Protein AF-F0Z2I9-F1 (afdb_monomer)

Mean predicted aligned error: 3.27 Å

Solvent-accessible surface area (backbone atoms only — not comparable to full-atom values): 10836 Å² total; per-residue (Å²): 132,75,79,28,68,68,38,42,71,34,33,34,38,42,31,20,16,43,76,52,55,66,43,50,23,60,50,37,29,26,67,70,29,45,29,42,77,42,80,49,48,32,25,73,37,32,51,50,34,48,44,64,23,38,79,25,88,78,44,76,35,72,48,66,46,28,76,78,41,46,80,32,52,31,38,36,45,40,45,48,73,64,38,47,77,54,94,51,64,54,61,38,50,50,52,40,52,52,52,52,49,52,28,21,54,75,37,73,28,75,83,36,41,62,36,43,29,36,42,57,44,30,46,37,36,84,89,39,100,43,35,27,81,40,45,37,56,75,90,66,86,33,26,51,56,57,47,38,54,43,54,49,50,54,29,51,78,69,74,36,52,68,37,50,24,48,83,67,51,78,46,34,95,90,36,36,78,67,27,15,51,35,67,95,36,32,18,65,52,51,20,73,67,27,26,39,47,50,11,52,49,48,45,52,40,52,37,70,76,70,51,87

Sequence (212 aa):
MLLTEKWRDKRVCCMGDSLTQAGVWTQRLSQNLGCRVYSHCKGGLKMREIVDGGVGAEGVLPPLSATVLEGMDLVIFFAGYNDREDTDAASALQYCIDTIYDRLEEAGNLTCRILIVTPHCVGRYSYIDADGYEEYPPGSGRSLKKMADIMEEVAADNSIPVCNLWKTSGINRRTWSVYGAVPGDDMVHCSNQGYELIGDVISGAVVRSFGV

Foldseek 3Di:
DQQAPVQAQAEEEEFEAVQQVVVLLVVLLCVNRNYHYDYQYYHLDALQCSQCWDQHPGGTGHHDALVSVQRHQEYEHEHDPNCQQPPCLLVSLLVSVVSVVVSCVVNVHPNHAYEYEAQAFFQDAQPRPDGQVARVVHPSPTGSVVSLVSNCVSCVVVVHHYLSNNVPLPDYPVCLVPFACDVPHGRRHTNSVNSSSSSVSVSVSCCVVPHD

Nearest PDB structures (foldseek):
  4iyj-assembly1_B  TM=6.518E-01  e=2.290E-08  Bacteroides uniformis ATCC 8492
  4ppy-assembly2_C-2  TM=5.832E-01  e=4.012E-08  Bacteroides fragilis NCTC 9343
  3p94-assembly1_A  TM=6.091E-01  e=1.395E-07  Parabacteroides distasonis ATCC 8503
  7kmm-assembly1_A  TM=5.983E-01  e=2.040E-05  Xanthomonas citri pv. citri str. 306
  8d5d-assembly1_B  TM=4.075E-01  e=2.992E-02  Salmonella enterica subsp. enterica serovar Typhimurium

Radius of gyration: 16.17 Å; Cα contacts (8 Å, |Δi|>4): 453; chains: 1; bounding box: 51×31×44 Å

Structure (mmCIF, N/CA/C/O backbone):
data_AF-F0Z2I9-F1
#
_entry.id   AF-F0Z2I9-F1
#
loop_
_atom_site.group_PDB
_atom_site.id
_atom_site.type_symbol
_atom_site.label_atom_id
_atom_site.label_alt_id
_atom_site.label_comp_id
_atom_site.label_asym_id
_atom_site.label_entity_id
_atom_site.label_seq_id
_atom_site.pdbx_PDB_ins_code
_atom_site.Cartn_x
_atom_site.Cartn_y
_atom_site.Cartn_z
_atom_site.occupancy
_atom_site.B_iso_or_equiv
_atom_site.auth_seq_id
_atom_site.auth_comp_id
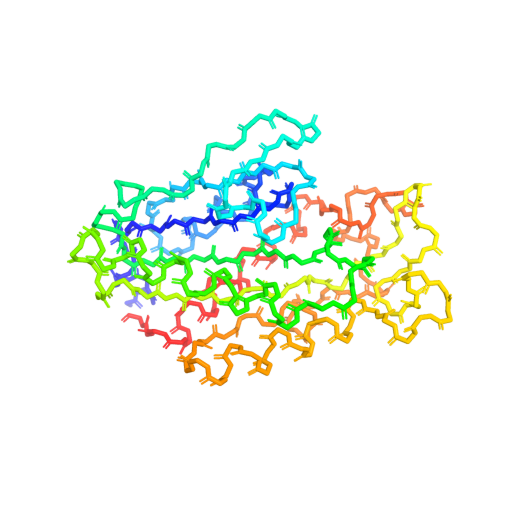_atom_site.auth_asym_id
_atom_site.auth_atom_id
_atom_site.pdbx_PDB_model_num
ATOM 1 N N . MET A 1 1 ? -27.815 -11.169 2.084 1.00 44.44 1 MET A N 1
ATOM 2 C CA . MET A 1 1 ? -27.127 -10.280 3.040 1.00 44.44 1 MET A CA 1
ATOM 3 C C . MET A 1 1 ? -25.782 -9.955 2.415 1.00 44.44 1 MET A C 1
ATOM 5 O O . MET A 1 1 ? -25.039 -10.890 2.140 1.00 44.44 1 MET A O 1
ATOM 9 N N . LEU A 1 2 ? -25.549 -8.709 1.997 1.00 50.00 2 LEU A N 1
ATOM 10 C CA . LEU A 1 2 ? -24.307 -8.341 1.303 1.00 50.00 2 LEU A CA 1
ATOM 11 C C . LEU A 1 2 ? -23.152 -8.381 2.313 1.00 50.00 2 LEU A C 1
ATOM 13 O O . LEU A 1 2 ? -23.296 -7.869 3.417 1.00 50.00 2 LEU A O 1
ATOM 17 N N . LEU A 1 3 ? -22.026 -8.989 1.930 1.00 54.06 3 LEU A N 1
ATOM 18 C CA . LEU A 1 3 ? -20.802 -9.220 2.725 1.00 54.06 3 LEU A CA 1
ATOM 19 C C . LEU A 1 3 ? -20.078 -7.920 3.173 1.00 54.06 3 LEU A C 1
ATOM 21 O O . LEU A 1 3 ? -18.882 -7.937 3.440 1.00 54.06 3 LEU A O 1
ATOM 25 N N . THR A 1 4 ? -20.763 -6.774 3.179 1.00 62.56 4 THR A N 1
ATOM 26 C CA . THR A 1 4 ? -20.170 -5.428 3.210 1.00 62.56 4 THR A CA 1
ATOM 27 C C . THR A 1 4 ? -20.788 -4.506 4.265 1.00 62.56 4 THR A C 1
ATOM 29 O O . THR A 1 4 ? -20.367 -3.360 4.394 1.00 62.56 4 THR A O 1
ATOM 32 N N . GLU A 1 5 ? -21.768 -4.968 5.051 1.00 77.94 5 GLU A N 1
ATOM 33 C CA . GLU A 1 5 ? -22.451 -4.113 6.036 1.00 77.94 5 GLU A CA 1
ATOM 34 C C . GLU A 1 5 ? -21.520 -3.585 7.134 1.00 77.94 5 GLU A C 1
ATOM 36 O O . GLU A 1 5 ? -21.633 -2.414 7.488 1.00 77.94 5 GLU A O 1
ATOM 41 N N . LYS A 1 6 ? -20.549 -4.374 7.616 1.00 89.12 6 LYS A N 1
ATOM 42 C CA . LYS A 1 6 ? -19.587 -3.912 8.633 1.00 89.12 6 LYS A CA 1
ATOM 43 C C . LYS A 1 6 ? -18.710 -2.753 8.185 1.00 89.12 6 LYS A C 1
ATOM 45 O O . LYS A 1 6 ? -18.297 -1.949 9.021 1.00 89.12 6 LYS A O 1
ATOM 50 N N . TRP A 1 7 ? -18.378 -2.712 6.898 1.00 95.50 7 TRP A N 1
ATOM 51 C CA . TRP A 1 7 ? -17.446 -1.736 6.337 1.00 95.50 7 TRP A CA 1
ATOM 52 C C . TRP A 1 7 ? -18.133 -0.490 5.787 1.00 95.50 7 TRP A C 1
ATOM 54 O O . TRP A 1 7 ? -17.463 0.503 5.495 1.00 95.50 7 TRP A O 1
ATOM 64 N N . ARG A 1 8 ? -19.467 -0.505 5.722 1.00 95.69 8 ARG A N 1
ATOM 65 C CA . ARG A 1 8 ? -20.261 0.654 5.334 1.00 95.69 8 ARG A CA 1
ATOM 66 C C . ARG A 1 8 ? -19.981 1.827 6.271 1.00 95.69 8 ARG A C 1
ATOM 68 O O . ARG A 1 8 ? -19.982 1.676 7.489 1.00 95.69 8 ARG A O 1
ATOM 75 N N . ASP A 1 9 ? -19.722 2.991 5.682 1.00 96.31 9 ASP A N 1
ATOM 76 C CA . ASP A 1 9 ? -19.415 4.258 6.355 1.00 96.31 9 ASP A CA 1
ATOM 77 C C . ASP A 1 9 ? -18.149 4.273 7.232 1.00 96.31 9 ASP A C 1
ATOM 79 O O . ASP A 1 9 ? -17.797 5.328 7.768 1.00 96.31 9 ASP A O 1
ATOM 83 N N . LYS A 1 10 ? -17.419 3.153 7.327 1.00 98.00 10 LYS A N 1
ATOM 84 C CA . LYS A 1 10 ? -16.134 3.077 8.031 1.00 98.00 10 LYS A CA 1
ATOM 85 C C . LYS A 1 10 ? -15.106 3.996 7.391 1.00 98.00 10 LYS A C 1
ATOM 87 O O . LYS A 1 10 ? -15.061 4.118 6.168 1.00 98.00 10 LYS A O 1
ATOM 92 N N . ARG A 1 11 ? -14.282 4.647 8.209 1.00 98.69 11 ARG A N 1
ATOM 93 C CA . ARG A 1 11 ? -13.264 5.600 7.753 1.00 98.69 11 ARG A CA 1
ATOM 94 C C . ARG A 1 11 ? -11.950 4.863 7.525 1.00 98.69 11 ARG A C 1
ATOM 96 O O . ARG A 1 11 ? -11.410 4.267 8.454 1.00 98.69 11 ARG A O 1
ATOM 103 N N . VAL A 1 12 ? -11.453 4.881 6.292 1.00 98.75 12 VAL A N 1
ATOM 104 C CA . VAL A 1 12 ? -10.243 4.155 5.888 1.00 98.75 12 VAL A CA 1
ATOM 105 C C . VAL A 1 12 ? -9.186 5.140 5.409 1.00 98.75 12 VAL A C 1
ATOM 107 O O . VAL A 1 12 ? -9.394 5.822 4.408 1.00 98.75 12 VAL A O 1
ATOM 110 N N . CYS A 1 13 ? -8.044 5.190 6.089 1.00 98.81 13 CYS A N 1
ATOM 111 C CA . CYS A 1 13 ? -6.882 5.952 5.648 1.00 98.81 13 CYS A CA 1
ATOM 112 C C . CYS A 1 13 ? -6.044 5.097 4.687 1.00 98.81 13 CYS A C 1
ATOM 114 O O . CYS A 1 13 ? -5.453 4.098 5.092 1.00 98.81 13 CYS A O 1
ATOM 116 N N . CYS A 1 14 ? -6.014 5.463 3.408 1.00 98.88 14 CYS A N 1
ATOM 117 C CA . CYS A 1 14 ? -5.190 4.824 2.386 1.00 98.88 14 CYS A CA 1
ATOM 118 C C . CYS A 1 14 ? -3.891 5.618 2.218 1.00 98.88 14 CYS A C 1
ATOM 120 O O . CYS A 1 14 ? -3.908 6.755 1.738 1.00 98.88 14 CYS A O 1
ATOM 122 N N . MET A 1 15 ? -2.779 5.006 2.614 1.00 98.69 15 MET A N 1
ATOM 123 C CA . MET A 1 15 ? -1.433 5.564 2.549 1.00 98.69 15 MET A CA 1
ATOM 124 C C . MET A 1 15 ? -0.648 4.959 1.387 1.00 98.69 15 MET A C 1
ATOM 126 O O . MET A 1 15 ? -0.794 3.768 1.101 1.00 98.69 15 MET A O 1
ATOM 130 N N . GLY A 1 16 ? 0.190 5.752 0.720 1.00 97.81 16 GLY A N 1
ATOM 131 C CA . GLY A 1 16 ? 1.049 5.216 -0.335 1.00 97.81 16 GLY A CA 1
ATOM 132 C C . GLY A 1 16 ? 1.709 6.244 -1.242 1.00 97.81 16 GLY A C 1
ATOM 133 O O . GLY A 1 16 ? 1.762 7.438 -0.946 1.00 97.81 16 GLY A O 1
ATOM 134 N N . ASP A 1 17 ? 2.183 5.746 -2.377 1.00 96.25 17 ASP A N 1
ATOM 135 C CA . ASP A 1 17 ? 2.888 6.504 -3.406 1.00 96.25 17 ASP A CA 1
ATOM 136 C C . ASP A 1 17 ? 1.954 6.923 -4.567 1.00 96.25 17 ASP A C 1
ATOM 138 O O . ASP A 1 17 ? 0.774 7.237 -4.359 1.00 96.25 17 ASP A O 1
ATOM 142 N N . SER A 1 18 ? 2.475 6.952 -5.800 1.00 96.06 18 SER A N 1
ATOM 143 C CA . SER A 1 18 ? 1.726 7.310 -7.009 1.00 96.06 18 SER A CA 1
ATOM 144 C C . SER A 1 18 ? 0.602 6.322 -7.313 1.00 96.06 18 SER A C 1
ATOM 146 O O . SER A 1 18 ? -0.443 6.736 -7.815 1.00 96.06 18 SER A O 1
ATOM 148 N N . LEU A 1 19 ? 0.754 5.043 -6.948 1.00 97.44 19 LEU A N 1
ATOM 149 C CA . LEU A 1 19 ? -0.285 4.027 -7.137 1.00 97.44 19 LEU A CA 1
ATOM 150 C C . LEU A 1 19 ? -1.534 4.360 -6.314 1.00 97.44 19 LEU A C 1
ATOM 152 O O . LEU A 1 19 ? -2.659 4.168 -6.775 1.00 97.44 19 LEU A O 1
ATOM 156 N N . THR A 1 20 ? -1.349 4.894 -5.105 1.00 98.44 20 THR A N 1
ATOM 157 C CA . THR A 1 20 ? -2.442 5.376 -4.247 1.00 98.44 20 THR A CA 1
ATOM 158 C C . THR A 1 20 ? -2.954 6.739 -4.684 1.00 98.44 20 THR A C 1
ATOM 160 O O . THR A 1 20 ? -4.169 6.948 -4.708 1.00 98.44 20 THR A O 1
ATOM 163 N N . GLN A 1 21 ? -2.063 7.639 -5.105 1.00 97.44 21 GLN A N 1
ATOM 164 C CA . GLN A 1 21 ? -2.450 8.964 -5.590 1.00 97.44 21 GLN A CA 1
ATOM 165 C C . GLN A 1 21 ? -3.324 8.913 -6.852 1.00 97.44 21 GLN A C 1
ATOM 167 O O . GLN A 1 21 ? -4.177 9.783 -7.022 1.00 97.44 21 GLN A O 1
ATOM 172 N N . ALA A 1 22 ? -3.177 7.882 -7.693 1.00 97.25 22 ALA A N 1
ATOM 173 C CA . ALA A 1 22 ? -4.024 7.674 -8.869 1.00 97.25 22 ALA A CA 1
ATOM 174 C C . ALA A 1 22 ? -5.528 7.589 -8.535 1.00 97.25 22 ALA A C 1
ATOM 176 O O . ALA A 1 22 ? -6.366 7.858 -9.392 1.00 97.25 22 ALA A O 1
ATOM 177 N N . GLY A 1 23 ? -5.892 7.206 -7.305 1.00 98.06 23 GLY A N 1
ATOM 178 C CA . GLY A 1 23 ? -7.270 7.255 -6.804 1.00 98.06 23 GLY A CA 1
ATOM 179 C C . GLY A 1 23 ? -8.214 6.161 -7.321 1.00 98.06 23 GLY A C 1
ATOM 180 O O . GLY A 1 23 ? -9.325 6.022 -6.815 1.00 98.06 23 GLY A O 1
ATOM 181 N N . VAL A 1 24 ? -7.795 5.351 -8.296 1.00 98.50 24 VAL A N 1
ATOM 182 C CA . VAL A 1 24 ? -8.672 4.353 -8.928 1.00 98.50 24 VAL A CA 1
ATOM 183 C C . VAL A 1 24 ? -8.912 3.145 -8.012 1.00 98.50 24 VAL A C 1
ATOM 185 O O . VAL A 1 24 ? -10.059 2.759 -7.783 1.00 98.50 24 VAL A O 1
ATOM 188 N N . TRP A 1 25 ? -7.861 2.564 -7.417 1.00 98.69 25 TRP A N 1
ATOM 189 C CA . TRP A 1 25 ? -8.032 1.396 -6.540 1.00 98.69 25 TRP A CA 1
ATOM 190 C C . TRP A 1 25 ? -8.731 1.756 -5.223 1.00 98.69 25 TRP A C 1
ATOM 192 O O . TRP A 1 25 ? -9.507 0.959 -4.695 1.00 98.69 25 TRP A O 1
ATOM 202 N N . THR A 1 26 ? -8.503 2.965 -4.704 1.00 98.62 26 THR A N 1
ATOM 203 C CA . THR A 1 26 ? -9.164 3.464 -3.491 1.00 98.62 26 THR A CA 1
ATOM 204 C C . THR A 1 26 ? -10.640 3.760 -3.741 1.00 98.62 26 THR A C 1
ATOM 206 O O . THR A 1 26 ? -11.486 3.443 -2.902 1.00 98.62 26 THR A O 1
ATOM 209 N N . GLN A 1 27 ? -10.986 4.288 -4.919 1.00 98.62 27 GLN A N 1
ATOM 210 C CA . GLN A 1 27 ? -12.379 4.413 -5.341 1.00 98.62 27 GLN A CA 1
ATOM 211 C C . GLN A 1 27 ? -13.044 3.037 -5.444 1.00 98.62 27 GLN A C 1
ATOM 213 O O . GLN A 1 27 ? -14.156 2.856 -4.943 1.00 98.62 27 GLN A O 1
ATOM 218 N N . ARG A 1 28 ? -12.360 2.050 -6.033 1.00 98.38 28 ARG A N 1
ATOM 219 C CA . ARG A 1 28 ? -12.866 0.678 -6.127 1.00 98.38 28 ARG A CA 1
ATOM 220 C C . ARG A 1 28 ? -13.067 0.034 -4.751 1.00 98.38 28 ARG A C 1
ATOM 222 O O . ARG A 1 28 ? -14.109 -0.573 -4.516 1.00 98.38 28 ARG A O 1
ATOM 229 N N . LEU A 1 29 ? -12.137 0.238 -3.816 1.00 98.44 29 LEU A N 1
ATOM 230 C CA . LEU A 1 29 ? -12.280 -0.167 -2.412 1.00 98.44 29 LEU A CA 1
ATOM 231 C C . LEU A 1 29 ? -13.548 0.431 -1.782 1.00 98.44 29 LEU A C 1
ATOM 233 O O . LEU A 1 29 ? -14.340 -0.292 -1.177 1.00 98.44 29 LEU A O 1
ATOM 237 N N . SER A 1 30 ? -13.760 1.740 -1.951 1.00 98.00 30 SER A N 1
ATOM 238 C CA . SER A 1 30 ? -14.944 2.435 -1.433 1.00 98.00 30 SER A CA 1
ATOM 239 C C . SER A 1 30 ? -16.242 1.885 -2.030 1.00 98.00 30 SER A C 1
ATOM 241 O O . SER A 1 30 ? -17.196 1.644 -1.294 1.00 98.00 30 SER A O 1
ATOM 243 N N . GLN A 1 31 ? -16.273 1.603 -3.336 1.00 97.56 31 GLN A N 1
ATOM 244 C CA . GLN A 1 31 ? -17.432 0.993 -3.999 1.00 97.56 31 GLN A CA 1
ATOM 245 C C . GLN A 1 31 ? -17.733 -0.410 -3.463 1.00 97.56 31 GLN A C 1
ATOM 247 O O . GLN A 1 31 ? -18.890 -0.731 -3.190 1.00 97.56 31 GLN A O 1
ATOM 252 N N . ASN A 1 32 ? -16.698 -1.233 -3.292 1.00 96.44 32 ASN A N 1
ATOM 253 C CA . ASN A 1 32 ? -16.843 -2.612 -2.843 1.00 96.44 32 ASN A CA 1
ATOM 254 C C . ASN A 1 32 ? -17.287 -2.700 -1.382 1.00 96.44 32 ASN A C 1
ATOM 256 O O . ASN A 1 32 ? -18.130 -3.526 -1.047 1.00 96.44 32 ASN A O 1
ATOM 260 N N . LEU A 1 33 ? -16.723 -1.865 -0.509 1.00 96.50 33 LEU A N 1
ATOM 261 C CA . LEU A 1 33 ? -16.934 -1.959 0.936 1.00 96.50 33 LEU A CA 1
ATOM 262 C C . LEU A 1 33 ? -17.954 -0.951 1.482 1.00 96.50 33 LEU A C 1
ATOM 264 O O . LEU A 1 33 ? -18.388 -1.079 2.623 1.00 96.50 33 LEU A O 1
ATOM 268 N N . GLY A 1 34 ? -18.339 0.057 0.697 1.00 96.38 34 GLY A N 1
ATOM 269 C CA . GLY A 1 34 ? -19.172 1.170 1.157 1.00 96.38 34 GLY A CA 1
ATOM 270 C C . GLY A 1 34 ? -18.477 2.078 2.178 1.00 96.38 34 GLY A C 1
ATOM 271 O O . GLY A 1 34 ? -19.162 2.798 2.904 1.00 96.38 34 GLY A O 1
ATOM 272 N N . CYS A 1 35 ? -17.147 2.021 2.276 1.00 97.69 35 CYS A N 1
ATOM 273 C CA . CYS A 1 35 ? -16.358 2.791 3.232 1.00 97.69 35 CYS A CA 1
ATOM 274 C C . CYS A 1 35 ? -16.045 4.207 2.716 1.00 97.69 35 CYS A C 1
ATOM 276 O O . CYS A 1 35 ? -16.143 4.499 1.520 1.00 97.69 35 CYS A O 1
ATOM 278 N N . ARG A 1 36 ? -15.639 5.096 3.624 1.00 98.38 36 ARG A N 1
ATOM 279 C CA . ARG A 1 36 ? -15.183 6.459 3.327 1.00 98.38 36 ARG A CA 1
ATOM 280 C C . ARG A 1 36 ? -13.663 6.481 3.313 1.00 98.38 36 ARG A C 1
ATOM 282 O O . ARG A 1 36 ? -13.038 6.269 4.350 1.00 98.38 36 ARG A O 1
ATOM 289 N N . VAL A 1 37 ? -13.078 6.754 2.152 1.00 98.50 37 VAL A N 1
ATOM 290 C CA . VAL A 1 37 ? -11.622 6.807 2.005 1.00 98.50 37 VAL A CA 1
ATOM 291 C C . VAL A 1 37 ? -11.089 8.203 2.317 1.00 98.50 37 VAL A C 1
ATOM 293 O O . VAL A 1 37 ? -11.610 9.204 1.831 1.00 98.50 37 VAL A O 1
ATOM 296 N N . TYR A 1 38 ? -10.017 8.239 3.101 1.00 98.31 38 TYR A N 1
ATOM 297 C CA . TYR A 1 38 ? -9.113 9.368 3.258 1.00 98.31 38 TYR A CA 1
ATOM 298 C C . TYR A 1 38 ? -7.756 8.995 2.653 1.00 98.31 38 TYR A C 1
ATOM 300 O O . TYR A 1 38 ? -7.234 7.923 2.945 1.00 98.31 38 TYR A O 1
ATOM 308 N N . SER A 1 39 ? -7.180 9.855 1.817 1.00 97.44 39 SER A N 1
ATOM 309 C CA . SER A 1 39 ? -5.903 9.584 1.147 1.00 97.44 39 SER A CA 1
ATOM 310 C C . SER A 1 39 ? -4.761 10.352 1.808 1.00 97.44 39 SER A C 1
ATOM 312 O O . SER A 1 39 ? -4.814 11.575 1.906 1.00 97.44 39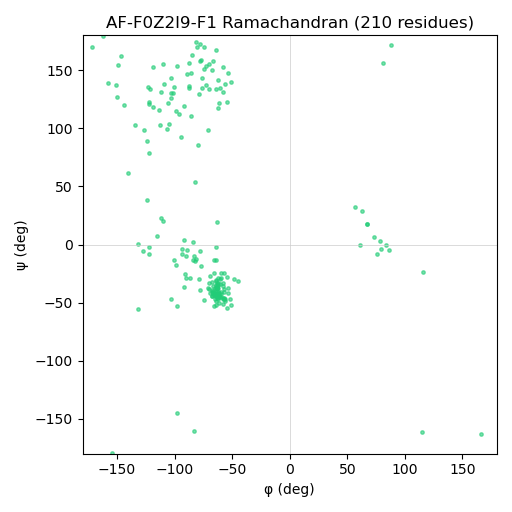 SER A O 1
ATOM 314 N N . HIS A 1 40 ? -3.709 9.637 2.207 1.00 98.19 40 HIS A N 1
ATOM 315 C CA . HIS A 1 40 ? -2.446 10.193 2.705 1.00 98.19 40 HIS A CA 1
ATOM 316 C C . HIS A 1 40 ? -1.304 9.675 1.827 1.00 98.19 40 HIS A C 1
ATOM 318 O O . HIS A 1 40 ? -0.642 8.687 2.134 1.00 98.19 40 HIS A O 1
ATOM 324 N N . CYS A 1 41 ? -1.149 10.275 0.649 1.00 97.62 41 CYS A N 1
ATOM 325 C CA . CYS A 1 41 ? -0.279 9.736 -0.390 1.00 97.62 41 CYS A CA 1
ATOM 326 C C . CYS A 1 41 ? 0.333 10.817 -1.273 1.00 97.62 41 CYS A C 1
ATOM 328 O O . CYS A 1 41 ? -0.251 11.890 -1.472 1.00 97.62 41 CYS A O 1
ATOM 330 N N . LYS A 1 42 ? 1.489 10.500 -1.858 1.00 97.19 42 LYS A N 1
ATOM 331 C CA . LYS A 1 42 ? 2.145 11.358 -2.843 1.00 97.19 42 LYS A CA 1
ATOM 332 C C . LYS A 1 42 ? 3.116 10.570 -3.723 1.00 97.19 42 LYS A C 1
ATOM 334 O O . LYS A 1 42 ? 3.853 9.714 -3.247 1.00 97.19 42 LYS A O 1
ATOM 339 N N . GLY A 1 43 ? 3.110 10.874 -5.015 1.00 95.12 43 GLY A N 1
ATOM 340 C CA . GLY A 1 43 ? 3.850 10.176 -6.052 1.00 95.12 43 GLY A CA 1
ATOM 341 C C . GLY A 1 43 ? 5.357 10.270 -5.880 1.00 95.12 43 GLY A C 1
ATOM 342 O O . GLY A 1 43 ? 5.899 11.352 -5.662 1.00 95.12 43 GLY A O 1
ATOM 343 N N . GLY A 1 44 ? 6.025 9.125 -6.017 1.00 92.25 44 GLY A N 1
ATOM 344 C CA . GLY A 1 44 ? 7.482 9.006 -5.934 1.00 92.25 44 GLY A CA 1
ATOM 345 C C . GLY A 1 44 ? 8.050 8.881 -4.519 1.00 92.25 44 GLY A C 1
ATOM 346 O O . GLY A 1 44 ? 9.262 8.753 -4.393 1.00 92.25 44 GLY A O 1
ATOM 347 N N . LEU A 1 45 ? 7.213 8.895 -3.475 1.00 96.00 45 LEU A N 1
ATOM 348 C CA . LEU A 1 45 ? 7.682 8.728 -2.100 1.00 96.00 45 LEU A CA 1
ATOM 349 C C . LEU A 1 45 ? 8.018 7.269 -1.773 1.00 96.00 45 LEU A C 1
ATOM 351 O O . LEU A 1 45 ? 7.328 6.339 -2.204 1.00 96.00 45 LEU A O 1
ATOM 355 N N . LYS A 1 46 ? 9.069 7.091 -0.978 1.00 96.44 46 LYS A N 1
ATOM 356 C CA . LYS A 1 46 ? 9.447 5.845 -0.300 1.00 96.44 46 LYS A CA 1
ATOM 357 C C . LYS A 1 46 ? 8.629 5.631 0.973 1.00 96.44 46 LYS A C 1
ATOM 359 O O . LYS A 1 46 ? 7.955 6.549 1.440 1.00 96.44 46 LYS A O 1
ATOM 364 N N . MET A 1 47 ? 8.719 4.442 1.575 1.00 97.69 47 MET A N 1
ATOM 365 C CA . MET A 1 47 ? 7.948 4.088 2.778 1.00 97.69 47 MET A CA 1
ATOM 366 C C . MET A 1 47 ? 8.068 5.135 3.896 1.00 97.69 47 MET A C 1
ATOM 368 O O . MET A 1 47 ? 7.052 5.636 4.374 1.00 97.69 47 MET A O 1
ATOM 372 N N . ARG A 1 48 ? 9.298 5.508 4.281 1.00 97.56 48 ARG A N 1
ATOM 373 C CA . ARG A 1 48 ? 9.531 6.463 5.381 1.00 97.56 48 ARG A CA 1
ATOM 374 C C . ARG A 1 48 ? 8.978 7.852 5.074 1.00 97.56 48 ARG A C 1
ATOM 376 O O . ARG A 1 48 ? 8.347 8.464 5.922 1.00 97.56 48 ARG A O 1
ATOM 383 N N . GLU A 1 49 ? 9.132 8.317 3.839 1.00 97.56 49 GLU A N 1
ATOM 384 C CA . GLU A 1 49 ? 8.633 9.631 3.418 1.00 97.56 49 GLU A CA 1
ATOM 385 C C . GLU A 1 49 ? 7.098 9.709 3.445 1.00 97.56 49 GLU A C 1
ATOM 387 O O . GLU A 1 49 ? 6.535 10.791 3.599 1.00 97.56 49 GLU A O 1
ATOM 392 N N . ILE A 1 50 ? 6.397 8.574 3.331 1.00 98.19 50 ILE A N 1
ATOM 393 C CA . ILE A 1 50 ? 4.937 8.538 3.478 1.00 98.19 50 ILE A CA 1
ATOM 394 C C . ILE A 1 50 ? 4.525 8.872 4.920 1.00 98.19 50 ILE A C 1
ATOM 396 O O . ILE A 1 50 ? 3.508 9.539 5.113 1.00 98.19 50 ILE A O 1
ATOM 400 N N . VAL A 1 51 ? 5.293 8.457 5.934 1.00 98.50 51 VAL A N 1
ATOM 401 C CA . VAL A 1 51 ? 4.973 8.736 7.348 1.00 98.50 51 VAL A CA 1
ATOM 402 C C . VAL A 1 51 ? 5.623 10.022 7.867 1.00 98.50 51 VAL A C 1
ATOM 404 O O . VAL A 1 51 ? 4.969 10.779 8.581 1.00 98.50 51 VAL A O 1
ATOM 407 N N . ASP A 1 52 ? 6.846 10.334 7.441 1.00 98.12 52 ASP A N 1
ATOM 408 C CA . ASP A 1 52 ? 7.589 11.532 7.859 1.00 98.12 52 ASP A CA 1
ATOM 409 C C . ASP A 1 52 ? 7.194 12.783 7.070 1.00 98.12 52 ASP A C 1
ATOM 411 O O . ASP A 1 52 ? 7.508 13.905 7.464 1.00 98.12 52 ASP A O 1
ATOM 415 N N . GLY A 1 53 ? 6.486 12.601 5.956 1.00 97.00 53 GLY A N 1
ATOM 416 C CA . GLY A 1 53 ? 6.283 13.643 4.966 1.00 97.00 53 GLY A CA 1
ATOM 417 C C . GLY A 1 53 ? 7.491 13.769 4.041 1.00 97.00 53 GLY A C 1
ATOM 418 O O . GLY A 1 53 ? 8.618 13.392 4.359 1.00 97.00 53 GLY A O 1
ATOM 419 N N . GLY A 1 54 ? 7.253 14.308 2.853 1.00 94.25 54 GLY A N 1
ATOM 420 C CA . GLY A 1 54 ? 8.268 14.354 1.813 1.00 94.25 54 GLY A CA 1
ATOM 421 C C . GLY A 1 54 ? 7.850 15.188 0.617 1.00 94.25 54 GLY A C 1
ATOM 422 O O . GLY A 1 54 ? 6.695 15.605 0.483 1.00 94.25 54 GLY A O 1
ATOM 423 N N . VAL A 1 55 ? 8.815 15.434 -0.265 1.00 92.50 55 VAL A N 1
ATOM 424 C CA . VAL A 1 55 ? 8.591 16.116 -1.540 1.00 92.50 55 VAL A CA 1
ATOM 425 C C . VAL A 1 55 ? 8.688 15.073 -2.642 1.00 92.50 55 VAL A C 1
ATOM 427 O O . VAL A 1 55 ? 9.776 14.689 -3.056 1.00 92.50 55 VAL A O 1
ATOM 430 N N . GLY A 1 56 ? 7.531 14.605 -3.095 1.00 82.00 56 GLY A N 1
ATOM 431 C CA . GLY A 1 56 ? 7.432 13.704 -4.231 1.00 82.00 56 GLY A CA 1
ATOM 432 C C . GLY A 1 56 ? 7.496 14.458 -5.557 1.00 82.00 56 GLY A C 1
ATOM 433 O O . GLY A 1 56 ? 7.439 15.691 -5.608 1.00 82.00 56 GLY A O 1
ATOM 434 N N . ALA A 1 57 ? 7.529 13.709 -6.659 1.00 80.06 57 ALA A N 1
ATOM 435 C CA . ALA A 1 57 ? 7.515 14.281 -8.008 1.00 80.06 57 ALA A CA 1
ATOM 436 C C . ALA A 1 57 ? 6.256 15.132 -8.278 1.00 80.06 57 ALA A C 1
ATOM 438 O O . ALA A 1 57 ? 6.278 16.045 -9.099 1.00 80.06 57 ALA A O 1
ATOM 439 N N .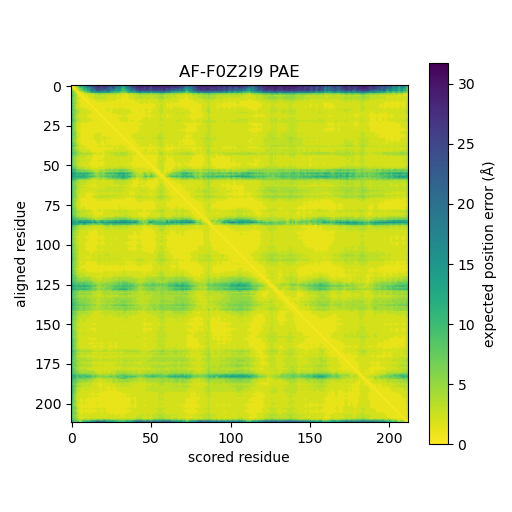 GLU A 1 58 ? 5.167 14.855 -7.554 1.00 78.25 58 GLU A N 1
ATOM 440 C CA . GLU A 1 58 ? 3.852 15.484 -7.730 1.00 78.25 58 GLU A CA 1
ATOM 441 C C . GLU A 1 58 ? 3.448 16.397 -6.554 1.00 78.25 58 GLU A C 1
ATOM 443 O O . GLU A 1 58 ? 2.261 16.636 -6.288 1.00 78.25 58 GLU A O 1
ATOM 448 N N . GLY A 1 59 ? 4.437 16.880 -5.797 1.00 88.50 59 GLY A N 1
ATOM 449 C CA . GLY A 1 59 ? 4.259 17.858 -4.723 1.00 88.50 59 GLY A CA 1
ATOM 450 C C . GLY A 1 59 ? 4.583 17.330 -3.327 1.00 88.50 59 GLY A C 1
ATOM 451 O O . GLY A 1 59 ? 5.279 16.335 -3.159 1.00 88.50 59 GLY A O 1
ATOM 452 N N . VAL A 1 60 ? 4.081 18.030 -2.311 1.00 95.06 60 VAL A N 1
ATOM 453 C CA . VAL A 1 60 ? 4.455 17.807 -0.907 1.00 95.06 60 VAL A CA 1
ATOM 454 C C . VAL A 1 60 ? 3.396 16.975 -0.188 1.00 95.06 60 VAL A C 1
ATOM 456 O O . VAL A 1 60 ? 2.199 17.240 -0.329 1.00 95.06 60 VAL A O 1
ATOM 459 N N . LEU A 1 61 ? 3.839 15.992 0.594 1.00 97.56 61 LEU A N 1
ATOM 460 C CA . LEU A 1 61 ? 3.039 15.303 1.603 1.00 97.56 61 LEU A CA 1
ATOM 461 C C . LEU A 1 61 ? 3.487 15.800 2.985 1.00 97.56 61 LEU A C 1
ATOM 463 O O . LEU A 1 61 ? 4.677 15.694 3.287 1.00 97.56 61 LEU A O 1
ATOM 467 N N . PRO A 1 62 ? 2.599 16.365 3.820 1.00 97.31 62 PRO A N 1
ATOM 468 C CA . PRO A 1 62 ? 2.951 16.646 5.206 1.00 97.31 62 PRO A CA 1
ATOM 469 C C . PRO A 1 62 ? 3.178 15.338 5.989 1.00 97.31 62 PRO A C 1
ATOM 471 O O . PRO A 1 62 ? 2.627 14.305 5.602 1.00 97.31 62 PRO A O 1
ATOM 474 N N . PRO A 1 63 ? 3.927 15.380 7.105 1.00 98.12 63 PRO A N 1
ATOM 475 C CA . PRO A 1 63 ? 4.059 14.236 7.999 1.00 98.12 63 PRO A CA 1
ATOM 476 C C . PRO A 1 63 ? 2.700 13.692 8.439 1.00 98.12 63 PRO A C 1
ATOM 478 O O . PRO A 1 63 ? 1.735 14.447 8.616 1.00 98.12 63 PRO A O 1
ATOM 481 N N . LEU A 1 64 ? 2.630 12.380 8.649 1.00 98.56 64 LEU A N 1
ATOM 482 C CA . LEU A 1 64 ? 1.470 11.733 9.240 1.00 98.56 64 LEU A CA 1
ATOM 483 C C . LEU A 1 64 ? 1.251 12.287 10.651 1.00 98.56 64 LEU A C 1
ATOM 485 O O . LEU A 1 64 ? 2.124 12.199 11.512 1.00 98.56 64 LEU A O 1
ATOM 489 N N . SER A 1 65 ? 0.071 12.848 10.898 1.00 97.75 65 SER A N 1
ATOM 490 C CA . SER A 1 65 ? -0.293 13.410 12.197 1.00 97.75 65 SER A CA 1
ATOM 491 C C . SER A 1 65 ? -1.355 12.566 12.896 1.00 97.75 65 SER A C 1
ATOM 493 O O . SER A 1 65 ? -2.159 11.894 12.247 1.00 97.75 65 SER A O 1
ATOM 495 N N . ALA A 1 66 ? -1.411 12.651 14.227 1.00 98.19 66 ALA A N 1
ATOM 496 C CA . ALA A 1 66 ? -2.460 12.016 15.026 1.00 98.19 66 ALA A CA 1
ATOM 497 C C . ALA A 1 66 ? -3.873 12.417 14.553 1.00 98.19 66 ALA A C 1
ATOM 499 O O . ALA A 1 66 ? -4.764 11.578 14.453 1.00 98.19 66 ALA A O 1
ATOM 500 N N . THR A 1 67 ? -4.066 13.678 14.151 1.00 97.56 67 THR A N 1
ATOM 501 C CA . THR A 1 67 ? -5.348 14.187 13.633 1.00 97.56 67 THR A CA 1
ATOM 502 C C . THR A 1 67 ? -5.812 13.466 12.366 1.00 97.56 67 THR A C 1
ATOM 504 O O . THR A 1 67 ? -7.010 13.269 12.178 1.00 97.56 67 THR A O 1
ATOM 507 N N . VAL A 1 68 ? -4.891 13.037 11.494 1.00 96.81 68 VAL A N 1
ATOM 508 C CA . VAL A 1 68 ? -5.248 12.237 10.309 1.00 96.81 68 VAL A CA 1
ATOM 509 C C . VAL A 1 68 ? -5.835 10.885 10.716 1.00 96.81 68 VAL A C 1
ATOM 511 O O . VAL A 1 68 ? -6.738 10.378 10.049 1.00 96.81 68 VAL A O 1
ATOM 514 N N . LEU A 1 69 ? -5.347 10.306 11.813 1.00 98.44 69 LEU A N 1
ATOM 515 C CA . LEU A 1 69 ? -5.752 8.983 12.283 1.00 98.44 69 LEU A CA 1
ATOM 516 C C . LEU A 1 69 ? -6.893 9.004 13.306 1.00 98.44 69 LEU A C 1
ATOM 518 O O . LEU A 1 69 ? -7.404 7.943 13.677 1.00 98.44 69 LEU A O 1
ATOM 522 N N . GLU A 1 70 ? -7.344 10.186 13.721 1.00 97.88 70 GLU A N 1
ATOM 523 C CA . GLU A 1 70 ? -8.445 10.348 14.663 1.00 97.88 70 GLU A CA 1
ATOM 524 C C . GLU A 1 70 ? -9.754 9.767 14.098 1.00 97.88 70 GLU A C 1
ATOM 526 O O . GLU A 1 70 ? -10.288 10.194 13.065 1.00 97.88 70 GLU A O 1
ATOM 531 N N . GLY A 1 71 ? -10.281 8.751 14.786 1.00 97.06 71 GLY A N 1
ATOM 532 C CA . GLY A 1 71 ? -11.521 8.071 14.411 1.00 97.06 71 GLY A CA 1
ATOM 533 C C . GLY A 1 71 ? -11.449 7.273 13.104 1.00 97.06 71 GLY A C 1
ATOM 534 O O . GLY A 1 71 ? -12.497 6.974 12.531 1.00 97.06 71 GLY A O 1
ATOM 535 N N . MET A 1 72 ? -10.250 6.947 12.608 1.00 98.56 72 MET A N 1
ATOM 536 C CA . MET A 1 72 ? -10.075 5.993 11.508 1.00 98.56 72 MET A CA 1
ATOM 537 C C . MET A 1 72 ? -10.337 4.563 11.991 1.00 98.56 72 MET A C 1
ATOM 539 O O . MET A 1 72 ? -9.869 4.163 13.053 1.00 98.56 72 MET A O 1
ATOM 543 N N . ASP A 1 73 ? -11.043 3.762 11.198 1.00 98.69 73 ASP A N 1
ATOM 544 C CA . ASP A 1 73 ? -11.315 2.352 11.502 1.00 98.69 73 ASP A CA 1
ATOM 545 C C . ASP A 1 73 ? -10.242 1.407 10.928 1.00 98.69 73 ASP A C 1
ATOM 547 O O . ASP A 1 73 ? -10.066 0.286 11.422 1.00 98.69 73 ASP A O 1
ATOM 551 N N . LEU A 1 74 ? -9.557 1.838 9.864 1.00 98.88 74 LEU A N 1
ATOM 552 C CA . LEU A 1 74 ? -8.526 1.075 9.162 1.00 98.88 74 LEU A CA 1
ATOM 553 C C . LEU A 1 74 ? -7.490 2.005 8.515 1.00 98.88 74 LEU A C 1
ATOM 555 O O . LEU A 1 74 ? -7.851 2.972 7.846 1.00 98.88 74 LEU A O 1
ATOM 559 N N . VAL A 1 75 ? -6.216 1.650 8.640 1.00 98.94 75 VAL A N 1
ATOM 560 C CA . VAL A 1 75 ? -5.107 2.141 7.821 1.00 98.94 75 VAL A CA 1
ATOM 561 C C . VAL A 1 75 ? -4.727 1.060 6.811 1.00 98.94 75 VAL A C 1
ATOM 563 O O . VAL A 1 75 ? -4.524 -0.096 7.178 1.00 98.94 75 VAL A O 1
ATOM 566 N N . ILE A 1 76 ? -4.620 1.426 5.536 1.00 98.94 76 ILE A N 1
ATOM 567 C CA . ILE A 1 76 ? -4.064 0.578 4.478 1.00 98.94 76 ILE A CA 1
ATOM 568 C C . ILE A 1 76 ? -2.770 1.230 4.006 1.00 98.94 76 ILE A C 1
ATOM 570 O O . ILE A 1 76 ? -2.811 2.327 3.455 1.00 98.94 76 ILE A O 1
ATOM 574 N N . PHE A 1 77 ? -1.639 0.559 4.211 1.00 98.88 77 PHE A N 1
ATOM 575 C CA . PHE A 1 77 ? -0.321 1.051 3.813 1.00 98.88 77 PHE A CA 1
ATOM 576 C C . PHE A 1 77 ? 0.164 0.300 2.571 1.00 98.88 77 PHE A C 1
ATOM 578 O O . PHE A 1 77 ? 0.564 -0.862 2.666 1.00 98.88 77 PHE A O 1
ATOM 585 N N . PHE A 1 78 ? 0.087 0.947 1.403 1.00 98.75 78 PHE A N 1
ATOM 586 C CA . PHE A 1 78 ? 0.510 0.386 0.118 1.00 98.75 78 PHE A CA 1
ATOM 587 C C . PHE A 1 78 ? 1.736 1.130 -0.415 1.00 98.75 78 PHE A C 1
ATOM 589 O O . PHE A 1 78 ? 1.625 2.247 -0.918 1.00 98.75 78 PHE A O 1
ATOM 596 N N . ALA A 1 79 ? 2.908 0.510 -0.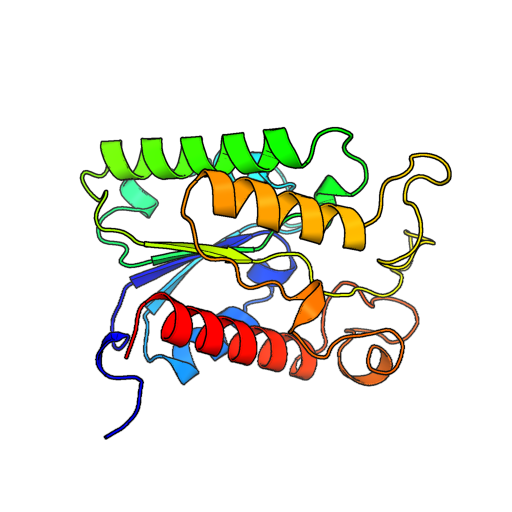274 1.00 97.25 79 ALA A N 1
ATOM 597 C CA . ALA A 1 79 ? 4.195 1.137 -0.562 1.00 97.25 79 ALA A CA 1
ATOM 598 C C . ALA A 1 79 ? 5.272 0.100 -0.934 1.00 97.25 79 ALA A C 1
ATOM 600 O O . ALA A 1 79 ? 5.013 -1.103 -0.964 1.00 97.25 79 ALA A O 1
ATOM 601 N N . GLY A 1 80 ? 6.491 0.580 -1.195 1.00 95.81 80 GLY A N 1
ATOM 602 C CA . GLY A 1 80 ? 7.705 -0.225 -1.349 1.00 95.81 80 GLY A CA 1
ATOM 603 C C . GLY A 1 80 ? 8.332 -0.184 -2.737 1.00 95.81 80 GLY A C 1
ATOM 604 O O . GLY A 1 80 ? 9.537 -0.365 -2.867 1.00 95.81 80 GLY A O 1
ATOM 605 N N . TYR A 1 81 ? 7.575 0.133 -3.791 1.00 95.31 81 TYR A N 1
ATOM 606 C CA . TYR A 1 81 ? 8.149 0.189 -5.140 1.00 95.31 81 TYR A CA 1
ATOM 607 C C . TYR A 1 81 ? 9.336 1.172 -5.242 1.00 95.31 81 TYR A C 1
ATOM 609 O O . TYR A 1 81 ? 10.342 0.893 -5.905 1.00 95.31 81 TYR A O 1
ATOM 617 N N . ASN A 1 82 ? 9.242 2.317 -4.561 1.00 94.31 82 ASN A N 1
ATOM 618 C CA . ASN A 1 82 ? 10.288 3.342 -4.562 1.00 94.31 82 ASN A CA 1
ATOM 619 C C . ASN A 1 82 ? 11.491 2.995 -3.672 1.00 94.31 82 ASN A C 1
ATOM 621 O O . ASN A 1 82 ? 12.580 3.516 -3.897 1.00 94.31 82 ASN A O 1
ATOM 625 N N . ASP A 1 83 ? 11.335 2.056 -2.741 1.00 94.56 83 ASP A N 1
ATOM 626 C CA . ASP A 1 83 ? 12.383 1.564 -1.841 1.00 94.56 83 ASP A CA 1
ATOM 627 C C . ASP A 1 83 ? 13.240 0.466 -2.501 1.00 94.56 83 ASP A C 1
ATOM 629 O O . ASP A 1 83 ? 14.125 -0.108 -1.872 1.00 94.56 83 ASP A O 1
ATOM 633 N N . ARG A 1 84 ? 12.985 0.122 -3.776 1.00 90.38 84 ARG A N 1
ATOM 634 C CA . ARG A 1 84 ? 13.661 -0.978 -4.503 1.00 90.38 84 ARG A CA 1
ATOM 635 C C . ARG A 1 84 ? 15.189 -0.865 -4.508 1.00 90.38 84 ARG A C 1
ATOM 637 O O . ARG A 1 84 ? 15.875 -1.877 -4.582 1.00 90.38 84 ARG A O 1
ATOM 644 N N . GLU A 1 85 ? 15.710 0.358 -4.422 1.00 87.69 85 GLU A N 1
ATOM 645 C CA . GLU A 1 85 ? 17.146 0.654 -4.383 1.00 87.69 85 GLU A CA 1
ATOM 646 C C . GLU A 1 85 ? 17.730 0.668 -2.968 1.00 87.69 85 GLU A C 1
ATOM 648 O O . GLU A 1 85 ? 18.949 0.790 -2.819 1.00 87.69 85 GLU A O 1
ATOM 653 N N . ASP A 1 86 ? 16.903 0.521 -1.933 1.00 84.19 86 ASP A N 1
ATOM 654 C CA . ASP A 1 86 ? 17.320 0.629 -0.540 1.00 84.19 86 ASP A CA 1
ATOM 655 C C . ASP A 1 86 ? 17.781 -0.720 0.006 1.00 84.19 86 ASP A C 1
ATOM 657 O O . ASP A 1 86 ? 17.374 -1.797 -0.435 1.00 84.19 86 ASP A O 1
ATOM 661 N N . THR A 1 87 ? 18.756 -0.682 0.909 1.00 79.81 87 THR A N 1
ATOM 662 C CA . THR A 1 87 ? 19.387 -1.894 1.449 1.00 79.81 87 THR A CA 1
ATOM 663 C C . THR A 1 87 ? 18.602 -2.508 2.602 1.00 79.81 87 THR A C 1
ATOM 665 O O . THR A 1 87 ? 18.889 -3.640 2.972 1.00 79.81 87 THR A O 1
ATOM 668 N N . ASP A 1 88 ? 17.631 -1.785 3.166 1.00 89.44 88 ASP A N 1
ATOM 669 C CA . ASP A 1 88 ? 16.988 -2.155 4.429 1.00 89.44 88 ASP A CA 1
ATOM 670 C C . ASP A 1 88 ? 15.472 -1.893 4.424 1.00 89.44 88 ASP A C 1
ATOM 672 O O . ASP A 1 88 ? 14.929 -1.101 5.197 1.00 89.44 88 ASP A O 1
ATOM 676 N N . ALA A 1 89 ? 14.773 -2.572 3.509 1.00 92.75 89 ALA A N 1
ATOM 677 C CA . ALA A 1 89 ? 13.312 -2.521 3.420 1.00 92.75 89 ALA A CA 1
ATOM 678 C C . ALA A 1 89 ? 12.626 -3.002 4.713 1.00 92.75 89 ALA A C 1
ATOM 680 O O . ALA A 1 89 ? 11.538 -2.531 5.040 1.00 92.75 89 ALA A O 1
ATOM 681 N N . ALA A 1 90 ? 13.267 -3.909 5.461 1.00 96.69 90 ALA A N 1
ATOM 682 C CA . ALA A 1 90 ? 12.741 -4.413 6.724 1.00 96.69 90 ALA A CA 1
ATOM 683 C C . ALA A 1 90 ? 12.680 -3.301 7.781 1.00 96.69 90 ALA A C 1
ATOM 685 O O . ALA A 1 90 ? 11.613 -3.020 8.323 1.00 96.69 90 ALA A O 1
ATOM 686 N N . SER A 1 91 ? 13.799 -2.606 8.007 1.00 97.69 91 SER A N 1
ATOM 687 C CA . SER A 1 91 ? 13.860 -1.459 8.919 1.00 97.69 91 SER A CA 1
ATOM 688 C C . SER A 1 91 ? 12.969 -0.307 8.466 1.00 97.69 91 SER A C 1
ATOM 690 O O . SER A 1 91 ? 12.361 0.368 9.294 1.00 97.69 91 SER A O 1
ATOM 692 N N . ALA A 1 92 ? 12.868 -0.059 7.155 1.00 97.81 92 ALA A N 1
ATOM 693 C CA . ALA A 1 92 ? 11.972 0.966 6.628 1.00 97.81 92 ALA A CA 1
ATOM 694 C C . ALA A 1 92 ? 10.503 0.664 6.955 1.00 97.81 92 ALA A C 1
ATOM 696 O O . ALA A 1 92 ? 9.809 1.546 7.460 1.00 97.81 92 ALA A O 1
ATOM 697 N N . LEU A 1 93 ? 10.044 -0.572 6.731 1.00 98.56 93 LEU A N 1
ATOM 698 C CA . LEU A 1 93 ? 8.673 -0.952 7.061 1.00 98.56 93 LEU A CA 1
ATOM 699 C C . LEU A 1 93 ? 8.430 -0.967 8.575 1.00 98.56 93 LEU A C 1
ATOM 701 O O . LEU A 1 93 ? 7.414 -0.426 9.004 1.00 98.56 93 LEU A O 1
ATOM 705 N N . GLN A 1 94 ? 9.349 -1.520 9.378 1.00 98.75 94 GLN A N 1
ATOM 706 C CA . GLN A 1 94 ? 9.214 -1.515 10.841 1.00 98.75 94 GLN A CA 1
ATOM 707 C C . GLN A 1 94 ? 9.062 -0.086 11.369 1.00 98.75 94 GLN A C 1
ATOM 709 O O . GLN A 1 94 ? 8.131 0.201 12.110 1.00 98.75 94 GLN A O 1
ATOM 714 N N . TYR A 1 95 ? 9.905 0.836 10.897 1.00 98.75 95 TYR A N 1
ATOM 715 C CA . TYR A 1 95 ? 9.812 2.247 11.258 1.00 98.75 95 TYR A CA 1
ATOM 716 C C . TYR A 1 95 ? 8.446 2.859 10.917 1.00 98.75 95 TYR A C 1
ATOM 718 O O . TYR A 1 95 ? 7.892 3.628 11.702 1.00 98.75 95 TYR A O 1
ATOM 726 N N . CYS A 1 96 ? 7.882 2.520 9.755 1.00 98.88 96 CYS A N 1
ATOM 727 C CA . CYS A 1 96 ? 6.557 3.002 9.366 1.00 98.88 96 CYS A CA 1
ATOM 728 C C . CYS A 1 96 ? 5.457 2.426 10.261 1.00 98.88 96 CYS A C 1
ATOM 730 O O . CYS A 1 96 ? 4.542 3.157 10.630 1.00 98.88 96 CYS A O 1
ATOM 732 N N . ILE A 1 97 ? 5.547 1.143 10.623 1.00 98.88 97 ILE A N 1
ATOM 733 C CA . ILE A 1 97 ? 4.608 0.490 11.542 1.00 98.88 97 ILE A CA 1
ATOM 734 C C . ILE A 1 97 ? 4.649 1.176 12.910 1.00 98.88 97 ILE A C 1
ATOM 736 O O . ILE A 1 97 ? 3.598 1.588 13.401 1.00 98.88 97 ILE A O 1
ATOM 740 N N . ASP A 1 98 ? 5.845 1.365 13.470 1.00 98.88 98 ASP A N 1
ATOM 741 C CA . ASP A 1 98 ? 6.045 2.040 14.757 1.00 98.88 98 ASP A CA 1
ATOM 742 C C . ASP A 1 98 ? 5.470 3.460 14.708 1.00 98.88 98 ASP A C 1
ATOM 744 O O . ASP A 1 98 ? 4.660 3.842 15.546 1.00 98.88 98 ASP A O 1
ATOM 748 N N . THR A 1 99 ? 5.777 4.210 13.646 1.00 98.88 99 THR A N 1
ATOM 749 C CA . THR A 1 99 ? 5.278 5.580 13.472 1.00 98.88 99 THR A CA 1
ATOM 750 C C . THR A 1 99 ? 3.752 5.628 13.365 1.00 98.88 99 THR A C 1
ATOM 752 O O . THR A 1 99 ? 3.124 6.519 13.936 1.00 98.88 99 THR A O 1
ATOM 755 N N . ILE A 1 100 ? 3.120 4.685 12.655 1.00 98.88 100 ILE A N 1
ATOM 756 C CA . ILE A 1 100 ? 1.654 4.605 12.585 1.00 98.88 100 ILE A CA 1
ATOM 757 C C . ILE A 1 100 ? 1.074 4.317 13.975 1.00 98.88 100 ILE A C 1
ATOM 759 O O . ILE A 1 100 ? 0.105 4.974 14.358 1.00 98.88 100 ILE A O 1
ATOM 763 N N . TYR A 1 101 ? 1.651 3.385 14.740 1.00 98.88 101 TYR A N 1
ATOM 764 C CA . TYR A 1 101 ? 1.190 3.092 16.098 1.00 98.88 101 TYR A CA 1
ATOM 765 C C . TYR A 1 101 ? 1.378 4.268 17.055 1.00 98.88 101 TYR A C 1
ATOM 767 O O . TYR A 1 101 ? 0.431 4.585 17.772 1.00 98.88 101 TYR A O 1
ATOM 775 N N . ASP A 1 102 ? 2.509 4.971 17.003 1.00 98.81 102 ASP A N 1
ATOM 776 C CA . ASP A 1 102 ? 2.741 6.178 17.802 1.00 98.81 102 ASP A CA 1
ATOM 777 C C . ASP A 1 102 ? 1.662 7.236 17.522 1.00 98.81 102 ASP A C 1
ATOM 779 O O . ASP A 1 102 ? 1.052 7.792 18.437 1.00 98.81 102 ASP A O 1
ATOM 783 N N . ARG A 1 103 ? 1.359 7.491 16.239 1.00 98.81 103 ARG A N 1
ATOM 784 C CA . ARG A 1 103 ? 0.312 8.452 15.854 1.00 98.81 103 ARG A CA 1
ATOM 785 C C . ARG A 1 103 ? -1.091 7.967 16.235 1.00 98.81 103 ARG A C 1
ATOM 787 O O . ARG A 1 103 ? -1.950 8.795 16.536 1.00 98.81 103 ARG A O 1
ATOM 794 N N . LEU A 1 104 ? -1.351 6.656 16.231 1.00 98.81 104 LEU A N 1
ATOM 795 C CA . LEU A 1 104 ? -2.611 6.082 16.720 1.00 98.81 104 LEU A CA 1
ATOM 796 C C . LEU A 1 104 ? -2.748 6.197 18.240 1.00 98.81 104 LEU A C 1
ATOM 798 O O . LEU A 1 104 ? -3.852 6.461 18.718 1.00 98.81 104 LEU A O 1
ATOM 802 N N . GLU A 1 105 ? -1.665 6.013 18.994 1.00 98.75 105 GLU A N 1
ATOM 803 C CA . GLU A 1 105 ? -1.641 6.190 20.448 1.00 98.75 105 GLU A CA 1
ATOM 804 C C . GLU A 1 105 ? -1.890 7.656 20.820 1.00 98.75 105 GLU A C 1
ATOM 806 O O . GLU A 1 105 ? -2.787 7.940 21.615 1.00 98.75 105 GLU A O 1
ATOM 811 N N . GLU A 1 106 ? -1.202 8.593 20.162 1.00 98.69 106 GLU A N 1
ATOM 812 C CA . GLU A 1 106 ? -1.432 10.037 20.317 1.00 98.69 106 GLU A CA 1
ATOM 813 C C . GLU A 1 106 ? -2.872 10.449 19.981 1.00 98.69 106 GLU A C 1
ATOM 815 O O . GLU A 1 106 ? -3.436 11.331 20.629 1.00 98.69 106 GLU A O 1
ATOM 820 N N . ALA A 1 107 ? -3.485 9.801 18.987 1.00 98.50 107 ALA A N 1
ATOM 821 C CA . ALA A 1 107 ? -4.879 10.021 18.606 1.00 98.50 107 ALA A CA 1
ATOM 822 C C . ALA A 1 107 ? -5.893 9.328 19.539 1.00 98.50 107 ALA A C 1
ATOM 824 O O . ALA A 1 107 ? -7.100 9.468 19.337 1.00 98.50 107 ALA A O 1
ATOM 825 N N . GLY A 1 108 ? -5.439 8.528 20.512 1.00 98.56 108 GLY A N 1
ATOM 826 C CA . GLY A 1 108 ? -6.308 7.700 21.351 1.00 98.56 108 GLY A CA 1
ATOM 827 C C . GLY A 1 108 ? -7.092 6.638 20.566 1.00 98.56 108 GLY A C 1
ATOM 828 O O . GLY A 1 108 ? -8.196 6.271 20.965 1.00 98.56 108 GLY A O 1
ATOM 829 N N . ASN A 1 109 ? -6.556 6.154 19.438 1.00 98.62 109 ASN A N 1
ATOM 830 C CA . ASN A 1 109 ? -7.257 5.309 18.466 1.00 98.62 109 ASN A CA 1
ATOM 831 C C . ASN A 1 109 ? -6.554 3.966 18.176 1.00 98.62 109 ASN A C 1
ATOM 833 O O . ASN A 1 109 ? -6.596 3.455 17.059 1.00 98.62 109 ASN A O 1
ATOM 837 N N . LEU A 1 110 ? -5.966 3.319 19.185 1.00 98.44 110 LEU A N 1
ATOM 838 C CA . LEU A 1 110 ? -5.351 1.983 19.042 1.00 98.44 110 LEU A CA 1
ATOM 839 C C . LEU A 1 110 ? -6.342 0.854 18.673 1.00 98.44 110 LEU A C 1
ATOM 841 O O . LEU A 1 110 ? -5.945 -0.290 18.476 1.00 98.44 110 LEU A O 1
ATOM 845 N N . THR A 1 111 ? -7.638 1.160 18.554 1.00 97.81 111 THR A N 1
ATOM 846 C CA . THR A 1 111 ? -8.639 0.243 17.979 1.00 97.81 111 THR A CA 1
ATOM 847 C C . THR A 1 111 ? -8.662 0.244 16.448 1.00 97.81 111 THR A C 1
ATOM 849 O O . THR A 1 111 ? -9.283 -0.637 15.843 1.00 97.81 111 THR A O 1
ATOM 852 N N . CYS A 1 112 ? -7.992 1.216 15.818 1.00 98.69 112 CYS A N 1
ATOM 853 C CA . CYS A 1 112 ? -7.788 1.256 14.379 1.00 98.69 112 CYS A CA 1
ATOM 854 C C . CYS A 1 112 ? -7.006 0.021 13.925 1.00 98.69 112 CYS A C 1
ATOM 856 O O . CYS A 1 112 ? -6.013 -0.372 14.536 1.00 98.69 112 CYS A O 1
ATOM 858 N N . ARG A 1 113 ? -7.456 -0.604 12.838 1.00 98.62 113 ARG A N 1
ATOM 859 C CA . ARG A 1 113 ? -6.775 -1.763 12.251 1.00 98.62 113 ARG A CA 1
ATOM 860 C C . ARG A 1 113 ? -5.720 -1.295 11.256 1.00 98.62 113 ARG A C 1
ATOM 862 O O . ARG A 1 113 ? -5.871 -0.231 10.667 1.00 98.62 113 ARG A O 1
ATOM 869 N N . ILE A 1 114 ? -4.705 -2.114 11.000 1.00 98.88 114 ILE A N 1
ATOM 870 C CA . ILE A 1 114 ? -3.683 -1.844 9.980 1.00 98.88 114 ILE A CA 1
ATOM 871 C C . ILE A 1 114 ? -3.648 -3.016 8.998 1.00 98.88 114 ILE A C 1
ATOM 873 O O . ILE A 1 114 ? -3.689 -4.172 9.413 1.00 98.88 114 ILE A O 1
ATOM 877 N N . LEU A 1 115 ? -3.594 -2.726 7.699 1.00 98.94 115 LEU A N 1
ATOM 878 C CA . LEU A 1 115 ? -3.336 -3.691 6.632 1.00 98.94 115 LEU A CA 1
ATOM 879 C C . LEU A 1 115 ? -2.110 -3.231 5.840 1.00 98.94 115 LEU A C 1
ATOM 881 O O . LEU A 1 115 ? -2.119 -2.139 5.269 1.00 98.94 115 LEU A O 1
ATOM 885 N N . ILE A 1 116 ? -1.089 -4.083 5.755 1.00 98.88 116 ILE A N 1
ATOM 886 C CA . ILE A 1 116 ? 0.062 -3.847 4.876 1.00 98.88 116 ILE A CA 1
ATOM 887 C C . ILE A 1 116 ? -0.244 -4.409 3.489 1.00 98.88 116 ILE A C 1
ATOM 889 O O . ILE A 1 116 ? -0.773 -5.514 3.355 1.00 98.88 116 ILE A O 1
ATOM 893 N N . VAL A 1 117 ? 0.094 -3.666 2.440 1.00 98.88 117 VAL A N 1
ATOM 894 C CA . VAL A 1 117 ? -0.065 -4.085 1.045 1.00 98.88 117 VAL A CA 1
ATOM 895 C C . VAL A 1 117 ? 1.300 -4.044 0.367 1.00 98.88 117 VAL A C 1
ATOM 897 O O . VAL A 1 117 ? 1.944 -2.998 0.322 1.00 98.88 117 VAL A O 1
ATOM 900 N N . THR A 1 118 ? 1.753 -5.188 -0.148 1.00 98.56 118 THR A N 1
ATOM 901 C CA . THR A 1 118 ? 3.047 -5.277 -0.844 1.00 98.56 118 THR A CA 1
ATOM 902 C C . THR A 1 118 ? 2.949 -4.713 -2.263 1.00 98.56 118 THR A C 1
ATOM 904 O O . THR A 1 118 ? 1.851 -4.693 -2.831 1.00 98.56 118 THR A O 1
ATOM 907 N N . PRO A 1 119 ? 4.071 -4.308 -2.891 1.00 97.38 119 PRO A N 1
ATOM 908 C CA . PRO A 1 119 ? 4.108 -4.028 -4.319 1.00 97.38 119 PRO A CA 1
ATOM 909 C C . PRO A 1 119 ? 3.524 -5.192 -5.125 1.00 97.38 119 PRO A C 1
ATOM 911 O O . PRO A 1 119 ? 3.758 -6.367 -4.824 1.00 97.38 119 PRO A O 1
ATOM 914 N N . HIS A 1 120 ? 2.761 -4.875 -6.168 1.00 97.50 120 HIS A N 1
ATOM 915 C CA . HIS A 1 120 ? 2.319 -5.887 -7.120 1.00 97.50 120 HIS A CA 1
ATOM 916 C C . HIS A 1 120 ? 3.484 -6.311 -8.029 1.00 97.50 120 HIS A C 1
ATOM 918 O O . HIS A 1 120 ? 4.562 -5.715 -8.022 1.00 97.50 120 HIS A O 1
ATOM 924 N N . CYS A 1 121 ? 3.286 -7.369 -8.814 1.00 96.44 121 CYS A N 1
ATOM 925 C CA . CYS A 1 121 ? 4.284 -7.791 -9.787 1.00 96.44 121 CYS A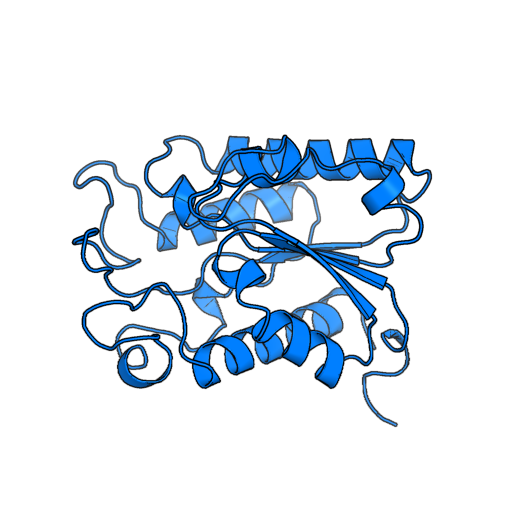 CA 1
ATOM 926 C C . CYS A 1 121 ? 4.337 -6.785 -10.946 1.00 96.44 121 CYS A C 1
ATOM 928 O O . CYS A 1 121 ? 3.499 -6.846 -11.844 1.00 96.44 121 CYS A O 1
ATOM 930 N N . VAL A 1 122 ? 5.300 -5.866 -10.906 1.00 94.69 122 VAL A N 1
ATOM 931 C CA . VAL A 1 122 ? 5.497 -4.816 -11.918 1.00 94.69 122 VAL A CA 1
ATOM 932 C C . VAL A 1 122 ? 6.351 -5.297 -13.089 1.00 94.69 122 VAL A C 1
ATOM 934 O O . VAL A 1 122 ? 7.271 -6.106 -12.913 1.00 94.69 122 VAL A O 1
ATOM 937 N N . GLY A 1 123 ? 6.059 -4.768 -14.276 1.00 93.88 123 GLY A N 1
ATOM 938 C CA . GLY A 1 123 ? 6.961 -4.831 -15.422 1.00 93.88 123 GLY A CA 1
ATOM 939 C C . GLY A 1 123 ? 8.005 -3.713 -15.375 1.00 93.88 123 GLY A C 1
ATOM 940 O O . GLY A 1 123 ? 8.265 -3.132 -14.325 1.00 93.88 123 GLY A O 1
ATOM 941 N N . ARG A 1 124 ? 8.610 -3.414 -16.527 1.00 92.88 124 ARG A N 1
ATOM 942 C CA . ARG A 1 124 ? 9.598 -2.333 -16.656 1.00 92.88 124 ARG A CA 1
ATOM 943 C C . ARG A 1 124 ? 8.943 -0.958 -16.715 1.00 92.88 124 ARG A C 1
ATOM 945 O O . ARG A 1 124 ? 7.778 -0.832 -17.101 1.00 92.88 124 ARG A O 1
ATOM 952 N N . TYR A 1 125 ? 9.741 0.048 -16.372 1.00 90.19 125 TYR A N 1
ATOM 953 C CA . TYR A 1 125 ? 9.418 1.454 -16.577 1.00 90.19 125 TYR A CA 1
ATOM 954 C C . TYR A 1 125 ? 10.453 2.092 -17.503 1.00 90.19 125 TYR A C 1
ATOM 956 O O . TYR A 1 125 ? 11.60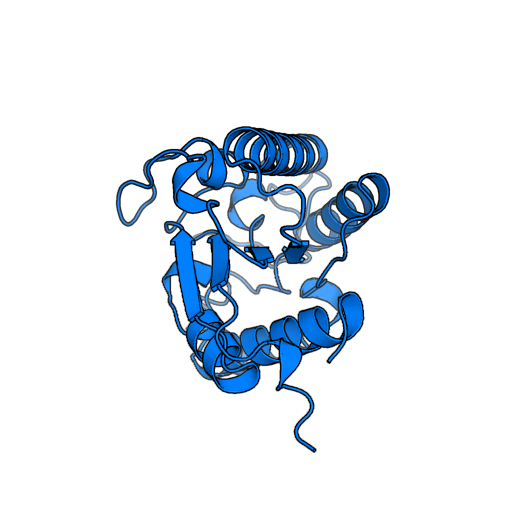1 1.653 -17.521 1.00 90.19 125 TYR A O 1
ATOM 964 N N . SER A 1 126 ? 10.078 3.138 -18.234 1.00 86.19 126 SER A N 1
ATOM 965 C CA . SER A 1 126 ? 10.892 3.778 -19.281 1.00 86.19 126 SER A CA 1
ATOM 966 C C . SER A 1 126 ? 12.338 4.111 -18.888 1.00 86.19 126 SER A C 1
ATOM 968 O O . SER A 1 126 ? 13.234 4.079 -19.730 1.00 86.19 126 SER A O 1
ATOM 970 N N . TYR A 1 127 ? 12.587 4.392 -17.608 1.00 84.19 127 TYR A N 1
ATOM 971 C CA . TYR A 1 127 ? 13.910 4.707 -17.063 1.00 84.19 127 TYR A CA 1
ATOM 972 C C . TYR A 1 127 ? 14.441 3.677 -16.049 1.00 84.19 127 TYR A C 1
ATOM 974 O O . TYR A 1 127 ? 15.483 3.904 -15.436 1.00 84.19 127 TYR A O 1
ATOM 982 N N . ILE A 1 128 ? 13.751 2.547 -15.861 1.00 86.56 128 ILE A N 1
ATOM 983 C CA . ILE A 1 128 ? 14.166 1.439 -14.988 1.00 86.56 128 ILE A CA 1
ATOM 984 C C . ILE A 1 128 ? 14.147 0.156 -15.819 1.00 86.56 128 ILE A C 1
ATOM 986 O O . ILE A 1 128 ? 13.104 -0.475 -16.004 1.00 86.56 128 ILE A O 1
ATOM 990 N N . ASP A 1 129 ? 15.324 -0.248 -16.300 1.00 86.81 129 ASP A N 1
ATOM 991 C CA . ASP A 1 129 ? 15.505 -1.473 -17.090 1.00 86.81 129 ASP A CA 1
ATOM 992 C C . ASP A 1 129 ? 15.622 -2.721 -16.196 1.00 86.81 129 ASP A C 1
ATOM 994 O O . ASP A 1 129 ? 16.591 -3.475 -16.249 1.00 86.81 129 ASP A O 1
ATOM 998 N N . ALA A 1 130 ? 14.639 -2.903 -15.315 1.00 91.62 130 ALA A N 1
ATOM 999 C CA . ALA A 1 130 ? 14.471 -4.089 -14.486 1.00 91.62 130 ALA A CA 1
ATOM 1000 C C . ALA A 1 130 ? 12.980 -4.296 -14.203 1.00 91.62 130 ALA A C 1
ATOM 1002 O O . ALA A 1 130 ? 12.294 -3.376 -13.756 1.00 91.62 130 ALA A O 1
ATOM 1003 N N . ASP A 1 131 ? 12.466 -5.495 -14.483 1.00 94.19 131 ASP A N 1
ATOM 1004 C CA . ASP A 1 131 ? 11.144 -5.895 -14.001 1.00 94.19 131 ASP A CA 1
ATOM 1005 C C . ASP A 1 131 ? 11.193 -6.297 -12.515 1.00 94.19 131 ASP A C 1
ATOM 1007 O O . ASP A 1 131 ? 12.261 -6.416 -11.913 1.00 94.19 131 ASP A O 1
ATOM 1011 N N . GLY A 1 132 ? 10.037 -6.541 -11.892 1.00 92.38 132 GLY A N 1
ATOM 1012 C CA . GLY A 1 132 ? 9.997 -6.844 -10.459 1.00 92.38 132 GLY A CA 1
ATOM 1013 C C . GLY A 1 132 ? 10.706 -8.140 -10.020 1.00 92.38 132 GLY A C 1
ATOM 1014 O O . GLY A 1 132 ? 10.897 -8.352 -8.817 1.00 92.38 132 GLY A O 1
ATOM 1015 N N . TYR A 1 133 ? 11.066 -9.032 -10.949 1.00 94.00 133 TYR A N 1
ATOM 1016 C CA . TYR A 1 133 ? 11.825 -10.253 -10.656 1.00 94.00 133 TYR A CA 1
ATOM 1017 C C . TYR A 1 133 ? 13.333 -10.033 -10.757 1.00 94.00 133 TYR A C 1
ATOM 1019 O O . TYR A 1 133 ? 14.090 -10.759 -10.109 1.00 94.00 133 TYR A O 1
ATOM 1027 N N . GLU A 1 134 ? 13.751 -9.098 -11.606 1.00 95.12 134 GLU A N 1
ATOM 1028 C CA . GLU A 1 134 ? 15.149 -8.772 -11.845 1.00 95.12 134 GLU A CA 1
ATOM 1029 C C . GLU A 1 134 ? 15.760 -8.075 -10.627 1.00 95.12 134 GLU A C 1
ATOM 1031 O O . GLU A 1 134 ? 15.067 -7.502 -9.778 1.00 95.12 134 GLU A O 1
ATOM 1036 N N . GLU A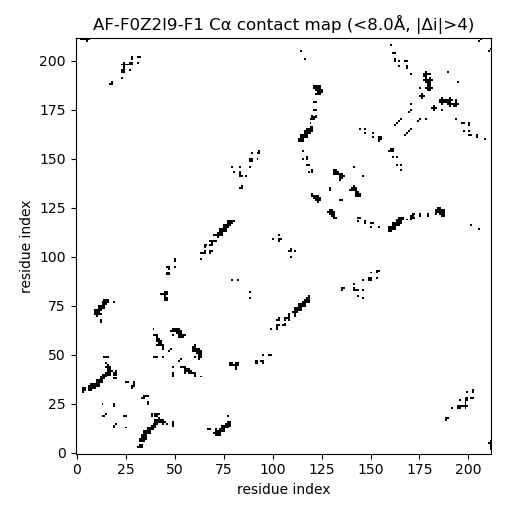 1 135 ? 17.083 -8.182 -10.510 1.00 94.25 135 GLU A N 1
ATOM 1037 C CA . GLU A 1 135 ? 17.778 -7.462 -9.459 1.00 94.25 135 GLU A CA 1
ATOM 1038 C C . GLU A 1 135 ? 17.900 -5.992 -9.806 1.00 94.25 135 GLU A C 1
ATOM 1040 O O . GLU A 1 135 ? 18.315 -5.638 -10.911 1.00 94.25 135 GLU A O 1
ATOM 1045 N N . TYR A 1 136 ? 17.605 -5.139 -8.835 1.00 91.62 136 TYR A N 1
ATOM 1046 C CA . TYR A 1 136 ? 17.747 -3.713 -9.024 1.00 91.62 136 TYR A CA 1
ATOM 1047 C C . TYR A 1 136 ? 18.226 -3.039 -7.734 1.00 91.62 136 TYR A C 1
ATOM 1049 O O . TYR A 1 136 ? 17.558 -3.144 -6.708 1.00 91.62 136 TYR A O 1
ATOM 1057 N N . PRO A 1 137 ? 19.390 -2.363 -7.757 1.00 91.75 137 PRO A N 1
ATOM 1058 C CA . PRO A 1 137 ? 20.415 -2.384 -8.804 1.00 91.75 137 PRO A CA 1
ATOM 1059 C C . PRO A 1 137 ? 20.957 -3.805 -9.082 1.00 91.75 137 PRO A C 1
ATOM 1061 O O . PRO A 1 137 ? 20.966 -4.638 -8.166 1.00 91.75 137 PRO A O 1
ATOM 1064 N N . PRO A 1 138 ? 21.440 -4.098 -10.304 1.00 92.00 138 PRO A N 1
ATOM 1065 C CA . PRO A 1 138 ? 21.999 -5.406 -10.649 1.00 92.00 138 PRO A CA 1
ATOM 1066 C C . PRO A 1 138 ? 23.151 -5.838 -9.730 1.00 92.00 138 PRO A C 1
ATOM 1068 O O . PRO A 1 138 ? 24.017 -5.033 -9.388 1.00 92.00 138 PRO A O 1
ATOM 1071 N N . GLY A 1 139 ? 23.174 -7.115 -9.339 1.00 91.56 139 GLY A N 1
ATOM 1072 C CA . GLY A 1 139 ? 24.207 -7.685 -8.466 1.00 91.56 139 GLY A CA 1
ATOM 1073 C C . GLY A 1 139 ? 24.030 -7.348 -6.984 1.00 91.56 139 GLY A C 1
ATOM 1074 O O . GLY A 1 139 ? 24.869 -7.722 -6.166 1.00 91.56 139 GLY A O 1
ATOM 1075 N N . SER A 1 140 ? 22.956 -6.644 -6.622 1.00 92.50 140 SER A N 1
ATOM 1076 C CA . SER A 1 140 ? 22.687 -6.283 -5.232 1.00 92.50 140 SER A CA 1
ATOM 1077 C C . SER A 1 140 ? 21.992 -7.382 -4.432 1.00 92.50 140 SER A C 1
ATOM 1079 O O . SER A 1 140 ? 21.850 -7.249 -3.219 1.00 92.50 140 SER A O 1
ATOM 1081 N N . GLY A 1 141 ? 21.516 -8.449 -5.081 1.00 90.62 141 GLY A N 1
ATOM 1082 C CA . GLY A 1 141 ? 20.719 -9.466 -4.405 1.00 90.62 141 GLY A CA 1
ATOM 1083 C C . GLY A 1 141 ? 19.295 -9.014 -4.069 1.00 90.62 141 GLY A C 1
ATOM 1084 O O . GLY A 1 141 ? 18.588 -9.764 -3.395 1.00 90.62 141 GLY A O 1
ATOM 1085 N N . ARG A 1 142 ? 18.849 -7.833 -4.512 1.00 90.94 142 ARG A N 1
ATOM 1086 C CA . ARG A 1 142 ? 17.538 -7.246 -4.184 1.00 90.94 142 ARG A CA 1
ATOM 1087 C C . ARG A 1 142 ? 16.614 -7.259 -5.387 1.00 90.94 142 ARG A C 1
ATOM 1089 O O . ARG A 1 142 ? 17.047 -6.924 -6.477 1.00 90.94 142 ARG A O 1
ATOM 1096 N N . SER A 1 143 ? 15.348 -7.601 -5.180 1.00 94.12 143 SER A N 1
ATOM 1097 C CA . SER A 1 143 ? 14.287 -7.500 -6.188 1.00 94.12 143 SER A CA 1
ATOM 1098 C C . SER A 1 143 ? 12.960 -7.166 -5.516 1.00 94.12 143 SER A C 1
ATOM 1100 O O . SER A 1 143 ? 12.807 -7.385 -4.310 1.00 94.12 143 SER A O 1
ATOM 1102 N N . LEU A 1 144 ? 11.972 -6.687 -6.276 1.00 94.38 144 LEU A N 1
ATOM 1103 C CA . LEU A 1 144 ? 10.644 -6.402 -5.718 1.00 94.38 144 LEU A CA 1
ATOM 1104 C C . LEU A 1 144 ? 9.950 -7.661 -5.203 1.00 94.38 144 LEU A C 1
ATOM 1106 O O . LEU A 1 144 ? 9.255 -7.598 -4.191 1.00 94.38 144 LEU A O 1
ATOM 1110 N N . LYS A 1 145 ? 10.213 -8.822 -5.815 1.00 95.50 145 LYS A N 1
ATOM 1111 C CA . LYS A 1 145 ? 9.810 -10.106 -5.233 1.00 95.50 145 LYS A CA 1
ATOM 1112 C C . LYS A 1 145 ? 10.330 -10.263 -3.802 1.00 95.50 145 LYS A C 1
ATOM 1114 O O . LYS A 1 145 ? 9.555 -10.570 -2.901 1.00 95.50 145 LYS A O 1
ATOM 1119 N N . LYS A 1 146 ? 11.646 -10.108 -3.610 1.00 95.00 146 LYS A N 1
ATOM 1120 C CA . LYS A 1 146 ? 12.286 -10.273 -2.296 1.00 95.00 146 LYS A CA 1
ATOM 1121 C C . LYS A 1 146 ? 11.776 -9.230 -1.308 1.00 95.00 146 LYS A C 1
ATOM 1123 O O . LYS A 1 146 ? 11.554 -9.561 -0.154 1.00 95.00 146 LYS A O 1
ATOM 1128 N N . MET A 1 147 ? 11.522 -8.008 -1.767 1.00 96.12 147 MET A N 1
ATOM 1129 C CA . MET A 1 147 ? 10.902 -6.978 -0.942 1.00 96.12 147 MET A CA 1
ATOM 1130 C C . MET A 1 147 ? 9.499 -7.370 -0.474 1.00 96.12 147 MET A C 1
ATOM 1132 O O . MET A 1 147 ? 9.202 -7.220 0.704 1.00 96.12 147 MET A O 1
ATOM 1136 N N . ALA A 1 148 ? 8.651 -7.908 -1.353 1.00 97.19 148 ALA A N 1
ATOM 1137 C CA . ALA A 1 148 ? 7.327 -8.382 -0.955 1.00 97.19 148 ALA A CA 1
ATOM 1138 C C . ALA A 1 148 ? 7.402 -9.530 0.070 1.00 97.19 148 ALA A C 1
ATOM 1140 O O . ALA A 1 148 ? 6.548 -9.603 0.950 1.00 97.19 148 ALA A O 1
ATOM 1141 N N . ASP A 1 149 ? 8.413 -10.402 -0.028 1.00 97.19 149 ASP A N 1
ATOM 1142 C CA . ASP A 1 149 ? 8.677 -11.447 0.969 1.00 97.19 149 ASP A CA 1
ATOM 1143 C C . ASP A 1 149 ? 9.133 -10.830 2.318 1.00 97.19 149 ASP A C 1
ATOM 1145 O O . ASP A 1 149 ? 8.586 -11.186 3.357 1.00 97.19 149 ASP A O 1
ATOM 1149 N N . ILE A 1 150 ? 10.036 -9.838 2.306 1.00 97.25 150 ILE A N 1
ATOM 1150 C CA . ILE A 1 150 ? 10.492 -9.110 3.512 1.00 97.25 150 ILE A CA 1
ATOM 1151 C C . ILE A 1 150 ? 9.337 -8.375 4.204 1.00 97.25 150 ILE A C 1
ATOM 1153 O O . ILE A 1 150 ? 9.199 -8.431 5.423 1.00 97.25 150 ILE A O 1
ATOM 1157 N N . MET A 1 151 ? 8.492 -7.680 3.439 1.00 98.44 151 MET A N 1
ATOM 1158 C CA . MET A 1 151 ? 7.351 -6.952 3.998 1.00 98.44 151 MET A CA 1
ATOM 1159 C C . MET A 1 151 ? 6.345 -7.891 4.670 1.00 98.44 151 MET A C 1
ATOM 1161 O O . MET A 1 151 ? 5.719 -7.517 5.659 1.00 98.44 151 MET A O 1
ATOM 1165 N N . GLU A 1 152 ? 6.178 -9.100 4.127 1.0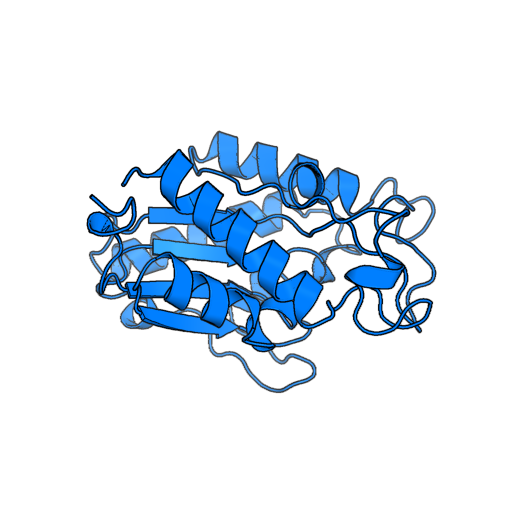0 98.25 152 GLU A N 1
ATOM 1166 C CA . GLU A 1 152 ? 5.305 -10.124 4.701 1.00 98.25 152 GLU A CA 1
ATOM 1167 C C . GLU A 1 152 ? 5.844 -10.645 6.039 1.00 98.25 152 GLU A C 1
ATOM 1169 O O . GLU A 1 152 ? 5.067 -10.798 6.979 1.00 98.25 152 GLU A O 1
ATOM 1174 N N . GLU A 1 153 ? 7.160 -10.846 6.141 1.00 98.44 153 GLU A N 1
ATOM 1175 C CA . GLU A 1 153 ? 7.841 -11.253 7.376 1.00 98.44 153 GLU A CA 1
ATOM 1176 C C . GLU A 1 153 ? 7.727 -10.181 8.470 1.00 98.44 153 GLU A C 1
ATOM 1178 O O . GLU A 1 153 ? 7.202 -10.459 9.545 1.00 98.44 153 GLU A O 1
ATOM 1183 N N . VAL A 1 154 ? 8.089 -8.928 8.169 1.00 98.75 154 VAL A N 1
ATOM 1184 C CA . VAL A 1 154 ? 8.007 -7.821 9.142 1.00 98.75 154 VAL A CA 1
ATOM 1185 C C . VAL A 1 154 ? 6.576 -7.602 9.633 1.00 98.75 154 VAL A C 1
ATOM 1187 O O . VAL A 1 154 ? 6.341 -7.412 10.825 1.00 98.75 154 VAL A O 1
ATOM 1190 N N . ALA A 1 155 ? 5.584 -7.640 8.744 1.00 98.75 155 ALA A N 1
ATOM 1191 C CA . ALA A 1 155 ? 4.194 -7.501 9.163 1.00 98.75 155 ALA A CA 1
ATOM 1192 C C . ALA A 1 155 ? 3.740 -8.671 10.055 1.00 98.75 155 ALA A C 1
ATOM 1194 O O . ALA A 1 155 ? 3.018 -8.444 11.027 1.00 98.75 155 ALA A O 1
ATOM 1195 N N . ALA A 1 156 ? 4.190 -9.900 9.772 1.00 98.62 156 ALA A N 1
ATOM 1196 C CA . ALA A 1 156 ? 3.903 -11.063 10.607 1.00 98.62 156 ALA A CA 1
ATOM 1197 C C . ALA A 1 156 ? 4.513 -10.930 12.013 1.00 98.62 156 ALA A C 1
ATOM 1199 O O . ALA A 1 156 ? 3.812 -11.204 12.989 1.00 98.62 156 ALA A O 1
ATOM 1200 N N . ASP A 1 157 ? 5.747 -10.429 12.127 1.00 98.62 157 ASP A N 1
ATOM 1201 C CA . ASP A 1 157 ? 6.405 -10.163 13.416 1.00 98.62 157 ASP A CA 1
ATOM 1202 C C . ASP A 1 157 ? 5.629 -9.142 14.269 1.00 98.62 157 ASP A C 1
ATOM 1204 O O . ASP A 1 157 ? 5.594 -9.241 15.496 1.00 98.62 157 ASP A O 1
ATOM 1208 N N . ASN A 1 158 ? 4.920 -8.213 13.620 1.00 98.69 158 ASN A N 1
ATOM 1209 C CA . ASN A 1 158 ? 4.051 -7.225 14.269 1.00 98.69 158 ASN A CA 1
ATOM 1210 C C . ASN A 1 158 ? 2.588 -7.690 14.417 1.00 98.69 158 ASN A C 1
ATOM 1212 O O . ASN A 1 158 ? 1.738 -6.927 14.873 1.00 98.69 158 ASN A O 1
ATOM 1216 N N . SER A 1 159 ? 2.258 -8.932 14.041 1.00 98.44 159 SER A N 1
ATOM 1217 C CA . SER A 1 159 ? 0.880 -9.457 14.022 1.00 98.44 159 SER A CA 1
ATOM 1218 C C . SER A 1 159 ? -0.099 -8.639 13.157 1.00 98.44 159 SER A C 1
ATOM 1220 O O . SER A 1 159 ? -1.297 -8.571 13.445 1.00 98.44 159 SER A O 1
ATOM 1222 N N . ILE A 1 160 ? 0.395 -8.036 12.073 1.00 98.81 160 ILE A N 1
ATOM 1223 C CA . ILE A 1 160 ? -0.387 -7.231 11.130 1.00 98.81 160 ILE A CA 1
ATOM 1224 C C . ILE A 1 160 ? -0.694 -8.062 9.875 1.00 98.81 160 ILE A C 1
ATOM 1226 O O . ILE A 1 160 ? 0.211 -8.653 9.283 1.00 98.81 160 ILE A O 1
ATOM 1230 N N . PRO A 1 161 ? -1.956 -8.120 9.411 1.00 98.69 161 PRO A N 1
ATOM 1231 C CA . PRO A 1 161 ? -2.283 -8.830 8.184 1.00 98.69 161 PRO A CA 1
ATOM 1232 C C . PRO A 1 161 ? -1.685 -8.158 6.945 1.00 98.69 161 PRO A C 1
ATOM 1234 O O . PRO A 1 161 ? -1.570 -6.933 6.854 1.00 98.69 161 PRO A O 1
ATOM 1237 N N . VAL A 1 162 ? -1.400 -8.988 5.940 1.00 98.69 162 VAL A N 1
ATOM 1238 C CA . VAL A 1 162 ? -0.794 -8.568 4.674 1.00 98.69 162 VAL A CA 1
ATOM 1239 C C . VAL A 1 162 ? -1.696 -8.922 3.496 1.00 98.69 162 VAL A C 1
ATOM 1241 O O . VAL A 1 162 ? -2.192 -10.044 3.358 1.00 98.69 162 VAL A O 1
ATOM 1244 N N . CYS A 1 163 ? -1.882 -7.960 2.598 1.00 98.75 163 CYS A N 1
ATOM 1245 C CA . CYS A 1 163 ? -2.348 -8.185 1.240 1.00 98.75 163 CYS A CA 1
ATOM 1246 C C . CYS A 1 163 ? -1.131 -8.291 0.317 1.00 98.75 163 CYS A C 1
ATOM 1248 O O . CYS A 1 163 ? -0.617 -7.287 -0.177 1.00 98.75 163 CYS A O 1
ATOM 1250 N N . ASN A 1 164 ? -0.652 -9.516 0.091 1.00 98.44 164 ASN A N 1
ATOM 1251 C CA . ASN A 1 164 ? 0.528 -9.738 -0.735 1.00 98.44 164 ASN A CA 1
ATOM 1252 C C . ASN A 1 164 ? 0.166 -9.684 -2.231 1.00 98.44 164 ASN A C 1
ATOM 1254 O O . ASN A 1 164 ? -0.125 -10.718 -2.845 1.00 98.44 164 ASN A O 1
ATOM 1258 N N . LEU A 1 165 ? 0.140 -8.485 -2.823 1.00 98.62 165 LEU A N 1
ATOM 1259 C CA . LEU A 1 165 ? -0.242 -8.296 -4.227 1.00 98.62 165 LEU A CA 1
ATOM 1260 C C . LEU A 1 165 ? 0.726 -8.989 -5.182 1.00 98.62 165 LEU A C 1
ATOM 1262 O O . LEU A 1 165 ? 0.279 -9.511 -6.204 1.00 98.62 165 LEU A O 1
ATOM 1266 N N . TRP A 1 166 ? 2.015 -9.068 -4.846 1.00 97.62 166 TRP A N 1
ATOM 1267 C CA . TRP A 1 166 ? 2.979 -9.846 -5.624 1.00 97.62 166 TRP A CA 1
ATOM 1268 C C . TRP A 1 166 ? 2.501 -11.290 -5.846 1.00 97.62 166 TRP A C 1
ATOM 1270 O O . TRP A 1 166 ? 2.546 -11.801 -6.964 1.00 97.62 166 TRP A O 1
ATOM 1280 N N . LYS A 1 167 ? 2.021 -11.949 -4.782 1.00 96.88 167 LYS A N 1
ATOM 1281 C CA . LYS A 1 167 ? 1.607 -13.362 -4.819 1.00 96.88 167 LYS A CA 1
ATOM 1282 C C . LYS A 1 167 ? 0.153 -13.563 -5.252 1.00 96.88 167 LYS A C 1
ATOM 1284 O O . LYS A 1 167 ? -0.167 -14.615 -5.797 1.00 96.88 167 LYS A O 1
ATOM 1289 N N . THR A 1 168 ? -0.730 -12.598 -4.986 1.00 96.38 168 THR A N 1
ATOM 1290 C CA . THR A 1 168 ? -2.190 -12.824 -5.034 1.00 96.38 168 THR A CA 1
ATOM 1291 C C . THR A 1 168 ? -2.964 -11.917 -5.986 1.00 96.38 168 THR A C 1
ATOM 1293 O O . THR A 1 168 ? -4.138 -12.185 -6.225 1.00 96.38 168 THR A O 1
ATOM 1296 N N . SER A 1 169 ? -2.341 -10.889 -6.578 1.00 97.50 169 SER A N 1
ATOM 1297 C CA . SER A 1 169 ? -3.065 -9.949 -7.454 1.00 97.50 169 SER A CA 1
ATOM 1298 C C . SER A 1 169 ? -3.529 -10.555 -8.779 1.00 97.50 169 SER A C 1
ATOM 1300 O O . SER A 1 169 ? -4.480 -10.065 -9.372 1.00 97.50 169 SER A O 1
ATOM 1302 N N . GLY A 1 170 ? -2.842 -11.585 -9.285 1.00 96.25 170 GLY A N 1
ATOM 1303 C CA . GLY A 1 170 ? -3.033 -12.080 -10.654 1.00 96.25 170 GLY A CA 1
ATOM 1304 C C . GLY A 1 170 ? -2.321 -11.243 -11.731 1.00 96.25 170 GLY A C 1
ATOM 1305 O O . GLY A 1 170 ? -2.293 -11.646 -12.900 1.00 96.25 170 GLY A O 1
ATOM 1306 N N . ILE A 1 171 ? -1.677 -10.131 -11.358 1.00 97.25 171 ILE A N 1
ATOM 1307 C CA . ILE A 1 171 ? -0.780 -9.371 -12.237 1.00 97.25 171 ILE A CA 1
ATOM 1308 C C . ILE A 1 171 ? 0.573 -10.092 -12.288 1.00 97.25 171 ILE A C 1
ATOM 1310 O O . ILE A 1 171 ? 1.114 -10.470 -11.253 1.00 97.25 171 ILE A O 1
ATOM 1314 N N . ASN A 1 172 ? 1.094 -10.351 -13.489 1.00 95.75 172 ASN A N 1
ATOM 1315 C CA . ASN A 1 172 ? 2.378 -11.014 -13.725 1.00 95.75 172 ASN A CA 1
ATOM 1316 C C . ASN A 1 172 ? 2.873 -10.767 -15.164 1.00 95.75 172 ASN A C 1
ATOM 1318 O O . ASN A 1 172 ? 2.165 -10.179 -15.981 1.00 95.75 172 ASN A O 1
ATOM 1322 N N . ARG A 1 173 ? 4.051 -11.309 -15.510 1.00 94.44 173 ARG A N 1
ATOM 1323 C CA . ARG A 1 173 ? 4.678 -11.227 -16.850 1.00 94.44 173 ARG A CA 1
ATOM 1324 C C . ARG A 1 173 ? 3.747 -11.490 -18.036 1.00 94.44 173 ARG A C 1
ATOM 1326 O O . ARG A 1 173 ? 3.967 -10.948 -19.112 1.00 94.44 173 ARG A O 1
ATOM 1333 N N . ARG A 1 174 ? 2.733 -12.345 -17.874 1.00 95.31 174 ARG A N 1
ATOM 1334 C CA . ARG A 1 174 ? 1.783 -12.698 -18.944 1.00 95.31 174 ARG A CA 1
ATOM 1335 C C . ARG A 1 174 ? 0.562 -11.784 -19.005 1.00 95.31 174 ARG A C 1
ATOM 1337 O O . ARG A 1 174 ? -0.212 -11.896 -19.948 1.00 95.31 174 ARG A O 1
ATOM 1344 N N . THR A 1 175 ? 0.363 -10.927 -18.008 1.00 96.06 175 THR A N 1
ATOM 1345 C CA . THR A 1 175 ? -0.825 -10.074 -17.873 1.00 96.06 175 THR A CA 1
ATOM 1346 C C . THR A 1 175 ? -0.500 -8.580 -17.807 1.00 96.06 175 THR A C 1
ATOM 1348 O O . THR A 1 175 ? -1.419 -7.764 -17.822 1.00 96.06 175 THR A O 1
ATOM 1351 N N . TRP A 1 176 ? 0.778 -8.186 -17.831 1.00 95.50 176 TRP A N 1
ATOM 1352 C CA . TRP A 1 176 ? 1.181 -6.773 -17.886 1.00 95.50 176 TRP A CA 1
ATOM 1353 C C . TRP A 1 176 ? 0.628 -6.013 -19.088 1.00 95.50 176 TRP A C 1
ATOM 1355 O O . TRP A 1 176 ? 0.289 -4.846 -18.949 1.00 95.50 176 TRP A O 1
ATOM 1365 N N . SER A 1 177 ? 0.451 -6.661 -20.243 1.00 95.00 177 SER A N 1
ATOM 1366 C CA . SER A 1 177 ? -0.154 -6.012 -21.416 1.00 95.00 177 SER A CA 1
ATOM 1367 C C . SER A 1 177 ? -1.627 -5.629 -21.222 1.00 95.00 177 SER A C 1
ATOM 1369 O O . SER A 1 177 ? -2.179 -4.915 -22.051 1.00 95.00 177 SER A O 1
ATOM 1371 N N . VAL A 1 178 ? -2.271 -6.143 -20.170 1.00 95.62 178 VAL A N 1
ATOM 1372 C CA . VAL A 1 178 ? -3.662 -5.846 -19.801 1.00 95.62 178 VAL A CA 1
ATOM 1373 C C . VAL A 1 178 ? -3.705 -4.874 -18.621 1.00 95.62 178 VAL A C 1
ATOM 1375 O O . VAL A 1 178 ? -4.458 -3.900 -18.634 1.00 95.62 178 VAL A O 1
ATOM 1378 N N . TYR A 1 179 ? -2.899 -5.141 -17.591 1.00 97.00 179 TYR A N 1
ATOM 1379 C CA . TYR A 1 179 ? -2.990 -4.434 -16.312 1.00 97.00 179 TYR A CA 1
ATOM 1380 C C . TYR A 1 179 ? -1.976 -3.300 -16.132 1.00 97.00 179 TYR A C 1
ATOM 1382 O O . TYR A 1 179 ? -2.201 -2.451 -15.277 1.00 97.00 179 TYR A O 1
ATOM 1390 N N . GLY A 1 180 ? -0.899 -3.248 -16.920 1.00 95.31 180 GLY A N 1
ATOM 1391 C CA . GLY A 1 180 ? 0.034 -2.117 -16.939 1.00 95.31 180 GLY A CA 1
ATOM 1392 C C . GLY A 1 180 ? -0.561 -0.904 -17.658 1.00 95.31 180 GLY A C 1
ATOM 1393 O O . GLY A 1 180 ? -1.402 -1.062 -18.544 1.00 95.31 180 GLY A O 1
ATOM 1394 N N . ALA A 1 181 ? -0.146 0.302 -17.273 1.00 95.69 181 ALA A N 1
ATOM 1395 C CA . ALA A 1 181 ? -0.661 1.552 -17.832 1.00 95.69 181 ALA A CA 1
ATOM 1396 C C . ALA A 1 181 ? -0.331 1.698 -19.323 1.00 95.69 181 ALA A C 1
ATOM 1398 O O . ALA A 1 181 ? -1.215 1.983 -20.132 1.00 95.69 181 ALA A O 1
ATOM 1399 N N . VAL A 1 182 ? 0.931 1.462 -19.686 1.00 93.19 182 VAL A N 1
ATOM 1400 C CA . VAL A 1 182 ? 1.422 1.513 -21.064 1.00 93.19 182 VAL A CA 1
ATOM 1401 C C . VAL A 1 182 ? 2.293 0.279 -21.317 1.00 93.19 182 VAL A C 1
ATOM 1403 O O . VAL A 1 182 ? 3.439 0.228 -20.864 1.00 93.19 182 VAL A O 1
ATOM 1406 N N . PRO A 1 183 ? 1.782 -0.747 -22.024 1.00 85.62 183 PRO A N 1
ATOM 1407 C CA . PRO A 1 183 ? 2.537 -1.967 -22.289 1.00 85.62 183 PRO A CA 1
ATOM 1408 C C . PRO A 1 183 ? 3.892 -1.684 -22.949 1.00 85.62 183 PRO A C 1
ATOM 1410 O O . PRO A 1 183 ? 3.954 -1.090 -24.023 1.00 85.62 183 PRO A O 1
ATOM 1413 N N . GLY A 1 184 ? 4.971 -2.141 -22.312 1.00 82.44 184 GLY A N 1
ATOM 1414 C CA . GLY A 1 184 ? 6.341 -1.941 -22.794 1.00 82.44 184 GLY A CA 1
ATOM 1415 C C . GLY A 1 184 ? 7.003 -0.623 -22.378 1.00 82.44 184 GLY A C 1
ATOM 1416 O O . GLY A 1 184 ? 8.184 -0.469 -22.665 1.00 82.44 184 GLY A O 1
ATOM 1417 N N . ASP A 1 185 ? 6.289 0.280 -21.700 1.00 89.00 185 ASP A N 1
ATOM 1418 C CA . ASP A 1 185 ? 6.805 1.603 -21.315 1.00 89.00 185 ASP A CA 1
ATOM 1419 C C . ASP A 1 185 ? 6.535 1.931 -19.840 1.00 89.00 185 ASP A C 1
ATOM 1421 O O . ASP A 1 185 ? 7.474 2.152 -19.083 1.00 89.00 185 ASP A O 1
ATOM 1425 N N . ASP A 1 186 ? 5.275 1.871 -19.398 1.00 93.06 186 ASP A N 1
ATOM 1426 C CA . ASP A 1 186 ? 4.860 2.036 -18.001 1.00 93.06 186 ASP A CA 1
ATOM 1427 C C . ASP A 1 186 ? 4.058 0.826 -17.534 1.00 93.06 186 ASP A C 1
ATOM 1429 O O . ASP A 1 186 ? 2.834 0.749 -17.665 1.00 93.06 186 ASP A O 1
ATOM 1433 N N . MET A 1 187 ? 4.784 -0.159 -17.010 1.00 92.31 187 MET A N 1
ATOM 1434 C CA . MET A 1 187 ? 4.211 -1.359 -16.403 1.00 92.31 187 MET A CA 1
ATOM 1435 C C . MET A 1 187 ? 4.405 -1.376 -14.881 1.00 92.31 187 MET A C 1
ATOM 1437 O O . MET A 1 187 ? 4.339 -2.443 -14.265 1.00 92.31 187 MET A O 1
ATOM 1441 N N . VAL A 1 188 ? 4.656 -0.201 -14.296 1.00 93.81 188 VAL A N 1
ATOM 1442 C CA . VAL A 1 188 ? 4.672 0.038 -12.848 1.00 93.81 188 VAL A CA 1
ATOM 1443 C C . VAL A 1 188 ? 3.335 0.614 -12.430 1.00 93.81 188 VAL A C 1
ATOM 1445 O O . VAL A 1 188 ? 2.678 0.065 -11.548 1.00 93.81 188 VAL A O 1
ATOM 1448 N N . HIS A 1 189 ? 2.903 1.694 -13.083 1.00 95.94 189 HIS A N 1
ATOM 1449 C CA . HIS A 1 189 ? 1.538 2.160 -12.940 1.00 95.94 189 HIS A CA 1
ATOM 1450 C C . HIS A 1 189 ? 0.599 1.214 -13.678 1.00 95.94 189 HIS A C 1
ATOM 1452 O O . HIS A 1 189 ? 0.960 0.521 -14.635 1.00 95.94 189 HIS A O 1
ATOM 1458 N N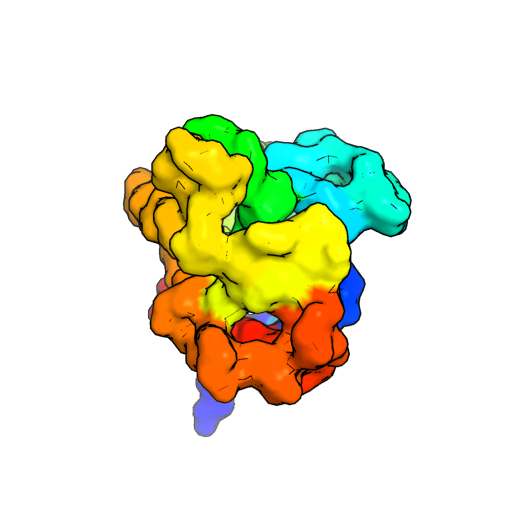 . CYS A 1 190 ? -0.639 1.179 -13.207 1.00 96.75 190 CYS A N 1
ATOM 1459 C CA . CYS A 1 190 ? -1.654 0.301 -13.755 1.00 96.75 190 CYS A CA 1
ATOM 1460 C C . CYS A 1 190 ? -2.554 1.032 -14.754 1.00 96.75 190 CYS A C 1
ATOM 1462 O O . CYS A 1 190 ? -2.794 2.235 -14.651 1.00 96.75 190 CYS A O 1
ATOM 1464 N N . SER A 1 191 ? -3.123 0.276 -15.689 1.00 96.94 191 SER A N 1
ATOM 1465 C CA . SER A 1 191 ? -4.328 0.707 -16.394 1.00 96.94 191 SER A CA 1
ATOM 1466 C C . SER A 1 191 ? -5.490 0.829 -15.398 1.00 96.94 191 SER A C 1
ATOM 1468 O O . SER A 1 191 ? -5.419 0.312 -14.279 1.00 96.94 191 SER A O 1
ATOM 1470 N N . ASN A 1 192 ? -6.607 1.447 -15.800 1.00 97.31 192 ASN A N 1
ATOM 1471 C CA . ASN A 1 192 ? -7.811 1.472 -14.956 1.00 97.31 192 ASN A CA 1
ATOM 1472 C C . ASN A 1 192 ? -8.227 0.058 -14.526 1.00 97.31 192 ASN A C 1
ATOM 1474 O O . ASN A 1 192 ? -8.504 -0.169 -13.353 1.00 97.31 192 ASN A O 1
ATOM 1478 N N . GLN A 1 193 ? -8.167 -0.910 -15.446 1.00 97.62 193 GLN A N 1
ATOM 1479 C CA . GLN A 1 193 ? -8.479 -2.307 -15.149 1.00 97.62 193 GLN A CA 1
ATOM 1480 C C . GLN A 1 193 ? -7.490 -2.926 -14.144 1.00 97.62 193 GLN A C 1
ATOM 1482 O O . GLN A 1 193 ? -7.893 -3.711 -13.287 1.00 97.62 193 GLN A O 1
ATOM 1487 N N . GLY A 1 194 ? -6.200 -2.577 -14.219 1.00 98.12 194 GLY A N 1
ATOM 1488 C CA . GLY A 1 194 ? -5.201 -3.022 -13.243 1.00 98.12 194 GLY A CA 1
ATOM 1489 C C . GLY A 1 194 ? -5.444 -2.443 -11.848 1.00 98.12 194 GLY A C 1
ATOM 1490 O O . GLY A 1 194 ? -5.408 -3.178 -10.861 1.00 98.12 194 GLY A O 1
ATOM 1491 N N . TYR A 1 195 ? -5.774 -1.154 -11.753 1.00 98.56 195 TYR A N 1
ATOM 1492 C CA . TYR A 1 195 ? -6.115 -0.532 -10.473 1.00 98.56 195 TYR A CA 1
ATOM 1493 C C . TYR A 1 195 ? -7.424 -1.065 -9.883 1.00 98.56 195 TYR A C 1
ATOM 1495 O O . TYR A 1 195 ? -7.503 -1.272 -8.672 1.00 98.56 195 TYR A O 1
ATOM 1503 N N . GLU A 1 196 ? -8.441 -1.316 -10.707 1.00 98.50 196 GLU A N 1
ATOM 1504 C CA . GLU A 1 196 ? -9.687 -1.944 -10.257 1.00 98.50 196 GLU A CA 1
ATOM 1505 C C . GLU A 1 196 ? -9.428 -3.350 -9.698 1.00 98.50 196 GLU A C 1
ATOM 1507 O O . GLU A 1 196 ? -9.904 -3.670 -8.609 1.00 98.50 196 GLU A O 1
ATOM 1512 N N . LEU A 1 197 ? -8.595 -4.154 -10.371 1.00 98.56 197 LEU A N 1
ATOM 1513 C CA . LEU A 1 197 ? -8.169 -5.465 -9.872 1.00 98.56 197 LEU A CA 1
ATOM 1514 C C . LEU A 1 197 ? -7.440 -5.357 -8.524 1.00 98.56 197 LEU A C 1
ATOM 1516 O O . LEU A 1 197 ? -7.742 -6.113 -7.601 1.00 98.56 197 LEU A O 1
ATOM 1520 N N . ILE A 1 198 ? -6.514 -4.404 -8.377 1.00 98.69 198 ILE A N 1
ATOM 1521 C CA . ILE A 1 198 ? -5.844 -4.137 -7.095 1.00 98.69 198 ILE A CA 1
ATOM 1522 C C . ILE A 1 198 ? -6.875 -3.787 -6.012 1.00 98.69 198 ILE A C 1
ATOM 1524 O O . ILE A 1 198 ? -6.826 -4.348 -4.917 1.00 98.69 198 ILE A O 1
ATOM 1528 N N . GLY A 1 199 ? -7.839 -2.915 -6.319 1.00 98.56 199 GLY A N 1
ATOM 1529 C CA . GLY A 1 199 ? -8.913 -2.541 -5.399 1.00 98.56 199 GLY A CA 1
ATOM 1530 C C . GLY A 1 199 ? -9.774 -3.733 -4.969 1.00 98.56 199 GLY A C 1
ATOM 1531 O O . GLY A 1 199 ? -10.090 -3.863 -3.785 1.00 98.56 199 GLY A O 1
ATOM 1532 N N . ASP A 1 200 ? -10.102 -4.641 -5.891 1.00 98.50 200 ASP A N 1
ATOM 1533 C CA . ASP A 1 200 ? -10.842 -5.879 -5.608 1.00 98.50 200 ASP A CA 1
ATOM 1534 C C . ASP A 1 200 ? -10.059 -6.812 -4.676 1.00 98.50 200 ASP A C 1
ATOM 1536 O O . ASP A 1 200 ? -10.598 -7.306 -3.680 1.00 98.50 200 ASP A O 1
ATOM 1540 N N . VAL A 1 201 ? -8.768 -7.006 -4.947 1.00 98.62 201 VAL A N 1
ATOM 1541 C CA . VAL A 1 201 ? -7.895 -7.872 -4.142 1.00 98.62 201 VAL A CA 1
ATOM 1542 C C . VAL A 1 201 ? -7.701 -7.302 -2.734 1.00 98.62 201 VAL A C 1
ATOM 1544 O O . VAL A 1 201 ? -7.830 -8.044 -1.755 1.00 98.62 201 VAL A O 1
ATOM 1547 N N . ILE A 1 202 ? -7.473 -5.989 -2.607 1.00 98.69 202 ILE A N 1
ATOM 1548 C CA . ILE A 1 202 ? -7.370 -5.311 -1.305 1.00 98.69 202 ILE A CA 1
ATOM 1549 C C . ILE A 1 202 ? -8.703 -5.397 -0.549 1.00 98.69 202 ILE A C 1
ATOM 1551 O O . ILE A 1 202 ? -8.704 -5.723 0.637 1.00 98.69 202 ILE A O 1
ATOM 1555 N N . SER A 1 203 ? -9.843 -5.193 -1.219 1.00 98.25 203 SER A N 1
ATOM 1556 C CA . SER A 1 203 ? -11.174 -5.343 -0.602 1.00 98.25 203 SER A CA 1
ATOM 1557 C C . SER A 1 203 ? -11.367 -6.749 -0.024 1.00 98.25 203 SER A C 1
ATOM 1559 O O . SER A 1 203 ? -11.793 -6.910 1.121 1.00 98.25 203 SER A O 1
ATOM 1561 N N . GLY A 1 204 ? -10.994 -7.778 -0.792 1.00 97.38 204 GLY A N 1
ATOM 1562 C CA . GLY A 1 204 ? -11.023 -9.165 -0.337 1.00 97.38 204 GLY A CA 1
ATOM 1563 C C . GLY A 1 204 ? -10.083 -9.428 0.842 1.00 97.38 204 GLY A C 1
ATOM 1564 O O . GLY A 1 204 ? -10.439 -10.174 1.754 1.00 97.38 204 GLY A O 1
ATOM 1565 N N . ALA A 1 205 ? -8.904 -8.799 0.869 1.00 98.19 205 ALA A N 1
ATOM 1566 C CA . ALA A 1 205 ? -7.972 -8.900 1.990 1.00 98.19 205 ALA A CA 1
ATOM 1567 C C . ALA A 1 205 ? -8.526 -8.252 3.267 1.00 98.19 205 ALA A C 1
ATOM 1569 O O . ALA A 1 205 ? -8.427 -8.855 4.333 1.00 98.19 205 ALA A O 1
ATOM 1570 N N . VAL A 1 206 ? -9.168 -7.084 3.163 1.00 97.94 206 VAL A N 1
ATOM 1571 C CA . VAL A 1 206 ? -9.849 -6.431 4.293 1.00 97.94 206 VAL A CA 1
ATOM 1572 C C . VAL A 1 206 ? -10.914 -7.357 4.882 1.00 97.94 206 VAL A C 1
ATOM 1574 O O . VAL A 1 206 ? -10.897 -7.638 6.081 1.00 97.94 206 VAL A O 1
ATOM 1577 N N . VAL A 1 207 ? -11.794 -7.904 4.040 1.00 96.31 207 VAL A N 1
ATOM 1578 C CA . VAL A 1 207 ? -12.854 -8.824 4.481 1.00 96.31 207 VAL A CA 1
ATOM 1579 C C . VAL A 1 207 ? -12.278 -10.098 5.103 1.00 96.31 207 VAL A C 1
ATOM 1581 O O . VAL A 1 207 ? -12.740 -10.530 6.157 1.00 96.31 207 VAL A O 1
ATOM 1584 N N . ARG A 1 208 ? -11.248 -10.694 4.494 1.00 95.88 208 ARG A N 1
ATOM 1585 C CA . ARG A 1 208 ? -10.621 -11.926 4.996 1.00 95.88 208 ARG A CA 1
ATOM 1586 C C . ARG A 1 208 ? -9.969 -11.732 6.363 1.00 95.88 208 ARG A C 1
ATOM 1588 O O . ARG A 1 208 ? -10.112 -12.591 7.225 1.00 95.88 208 ARG A O 1
ATOM 1595 N N . SER A 1 209 ? -9.242 -10.634 6.547 1.00 97.00 209 SER A N 1
ATOM 1596 C CA . SER A 1 209 ? -8.444 -10.401 7.755 1.00 97.00 209 SER A CA 1
ATOM 1597 C C . SER A 1 209 ? -9.284 -9.933 8.934 1.00 97.00 209 SER A C 1
ATOM 1599 O O . SER A 1 209 ? -8.946 -10.187 10.086 1.00 97.00 209 SER A O 1
ATOM 1601 N N . PHE A 1 210 ? -10.378 -9.229 8.656 1.00 96.00 210 PHE A N 1
ATOM 1602 C CA . PHE A 1 210 ? -11.099 -8.487 9.681 1.00 96.00 210 PHE A CA 1
ATOM 1603 C C . PHE A 1 210 ? -12.587 -8.811 9.741 1.00 96.00 210 PHE A C 1
ATOM 1605 O O . PHE A 1 210 ? -13.256 -8.329 10.651 1.00 96.00 210 PHE A O 1
ATOM 1612 N N . GLY A 1 211 ? -13.108 -9.625 8.825 1.00 89.38 211 GLY A N 1
ATOM 1613 C CA . GLY A 1 211 ? -14.498 -10.066 8.775 1.00 89.38 211 GLY A CA 1
ATOM 1614 C C . GLY A 1 211 ? -15.436 -9.142 7.994 1.00 89.38 211 GLY A C 1
ATOM 1615 O O . GLY A 1 211 ? -15.071 -8.031 7.595 1.00 89.38 211 GLY A O 1
ATOM 1616 N N . VAL A 1 212 ? -16.659 -9.650 7.818 1.00 74.62 212 VAL A N 1
ATOM 1617 C CA . VAL A 1 212 ? -17.828 -8.983 7.213 1.00 74.62 212 VAL A CA 1
ATOM 1618 C C . VAL A 1 212 ? -18.729 -8.314 8.230 1.00 74.62 212 VAL A C 1
ATOM 1620 O O . VAL A 1 212 ? -18.559 -8.587 9.443 1.00 74.62 212 VAL A O 1
#

Secondary structure (DSSP, 8-state):
--TTGGGTT-EEEEEESHHHHT-HHHHHHHHHH--EEEEEE-TT--HHHHHH-EEETTEEEPPP-HHHHTT-SEEEEE--GGGGG-S-HHHHHHHHHHHHHHHHHHTT-TT-EEEEEPPP----BTTB---TTS-SSTTSS--HHHHHHHHHHHHHHTT--EE-HHHHS--STTTHHHHEEETTTEEEEEPHHHHHHHHHHHHHHHHHHH--

pLDDT: mean 94.96, std 7.33, range [44.44, 98.94]